Protein AF-A0A7S4DDP7-F1 (afdb_monomer_lite)

pLDDT: mean 81.48, std 15.05, range [37.28, 97.06]

Organism: Heterosigma akashiwo (NCBI:txid2829)

Sequence (217 aa):
DARQPAYRQRPPDTRLTFNILNHQTLPGHPEPAARSAPEAGEAAVVPPARSRKPYNILNNRFLHDHDGKVAAERAAAAARTEEQFWQTHDYHPIEGRYYHPDKEKEFEALRRAAAAVHGQAQRRRLPPSVVHSEGQTYDILTAAAKDARRAAEAEAIADRALRQKQGARTEAAQKTRALEEEDLAAARSLGRVHPARFASTSGYDPLTNVGFQGRTG

Foldseek 3Di:
DDDDDDDDDDPDDPPDQADPPPRHGDPPHDDDPPDDDPPPDDDPPDPPPPDPDQADPVPRAGPPDRVVVVVVVVVVVVVVVVVVCVVVPQADVVVGAGPDPVVRVVVVVVVVVCVVCPCVVVLVVDDLCVNLDCVNQADPVVRDGPNPVSPVVSVCVVCVVVVVVVVVVVVVVVVVVVVVVVVVVVVVVVVVDDPCVQVPDDLARPVVRHGDDDDDD

Radius of gyration: 60.63 Å; chains: 1; bounding box: 116×87×157 Å

Structure (mmCIF, N/CA/C/O backbone):
data_AF-A0A7S4DDP7-F1
#
_entry.id   AF-A0A7S4DDP7-F1
#
loop_
_atom_site.group_PDB
_atom_site.id
_atom_site.type_symbol
_atom_site.label_atom_id
_atom_site.label_alt_id
_atom_site.label_comp_id
_atom_site.label_asym_id
_atom_site.label_entity_id
_atom_site.label_seq_id
_atom_site.pdbx_PDB_ins_code
_atom_site.Cartn_x
_atom_site.Cartn_y
_atom_site.Cartn_z
_atom_site.occupancy
_atom_site.B_iso_or_equiv
_atom_site.auth_seq_id
_atom_site.auth_comp_id
_atom_site.auth_asym_id
_atom_site.auth_atom_id
_atom_site.pdbx_PDB_model_num
ATOM 1 N N . ASP A 1 1 ? 81.059 49.254 -13.961 1.00 44.50 1 ASP A N 1
ATOM 2 C CA . ASP A 1 1 ? 81.690 48.294 -14.892 1.00 44.50 1 ASP A CA 1
ATOM 3 C C . ASP A 1 1 ? 81.273 46.860 -14.606 1.00 44.50 1 ASP A C 1
ATOM 5 O O . ASP A 1 1 ? 81.893 46.166 -13.807 1.00 44.50 1 ASP A O 1
ATOM 9 N N . ALA A 1 2 ? 80.169 46.422 -15.216 1.00 46.59 2 ALA A N 1
ATOM 10 C CA . ALA A 1 2 ? 79.658 45.062 -15.066 1.00 46.59 2 ALA A CA 1
ATOM 11 C C . ALA A 1 2 ? 80.305 44.139 -16.113 1.00 46.59 2 ALA A C 1
ATOM 13 O O . ALA A 1 2 ? 80.093 44.295 -17.314 1.00 46.59 2 ALA A O 1
ATOM 14 N N . ARG A 1 3 ? 81.118 43.186 -15.645 1.00 52.41 3 ARG A N 1
ATOM 15 C CA . ARG A 1 3 ? 81.750 42.137 -16.457 1.00 52.41 3 ARG A CA 1
ATOM 16 C C . ARG A 1 3 ? 80.674 41.172 -16.969 1.00 52.41 3 ARG A C 1
ATOM 18 O O . ARG A 1 3 ? 79.984 40.553 -16.163 1.00 52.41 3 ARG A O 1
ATOM 25 N N . GLN A 1 4 ? 80.542 41.023 -18.288 1.00 58.22 4 GLN A N 1
ATOM 26 C CA . GLN A 1 4 ? 79.720 39.958 -18.871 1.00 58.22 4 GLN A CA 1
ATOM 27 C C . GLN A 1 4 ? 80.337 38.586 -18.540 1.00 58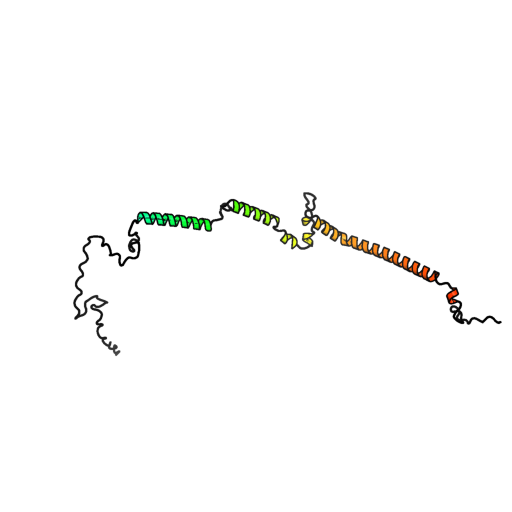.22 4 GLN A C 1
ATOM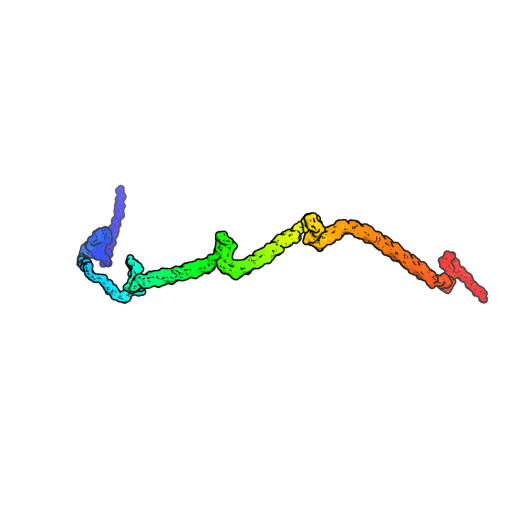 29 O O . GLN A 1 4 ? 81.564 38.451 -18.592 1.00 58.22 4 GLN A O 1
ATOM 34 N N . PRO A 1 5 ? 79.539 37.560 -18.191 1.00 53.88 5 PRO A N 1
ATOM 35 C CA . PRO A 1 5 ? 80.078 36.236 -17.915 1.00 53.88 5 PRO A CA 1
ATOM 36 C C . PRO A 1 5 ? 80.585 35.589 -19.209 1.00 53.88 5 PRO A C 1
ATOM 38 O O . PRO A 1 5 ? 79.868 35.502 -20.205 1.00 53.88 5 PRO A O 1
ATOM 41 N N . ALA A 1 6 ? 81.830 35.110 -19.181 1.00 61.81 6 ALA A N 1
ATOM 42 C CA . ALA A 1 6 ? 82.427 34.352 -20.271 1.00 61.81 6 ALA A CA 1
ATOM 43 C C . ALA A 1 6 ? 81.666 33.031 -20.468 1.00 61.81 6 ALA A C 1
ATOM 45 O O . ALA A 1 6 ? 81.735 32.125 -19.632 1.00 61.81 6 ALA A O 1
ATOM 46 N N . TYR A 1 7 ? 80.936 32.912 -21.577 1.00 59.31 7 TYR A N 1
ATOM 47 C CA . TYR A 1 7 ? 80.326 31.651 -21.979 1.00 59.31 7 TYR A CA 1
ATOM 48 C C . TYR A 1 7 ? 81.430 30.640 -22.310 1.00 59.31 7 TYR A C 1
ATOM 50 O O . TYR A 1 7 ? 82.212 30.832 -23.240 1.00 59.31 7 TYR A O 1
ATOM 58 N N . ARG A 1 8 ? 81.500 29.546 -21.540 1.00 60.56 8 ARG A N 1
ATOM 59 C CA . ARG A 1 8 ? 82.353 28.395 -21.865 1.00 60.56 8 ARG A CA 1
ATOM 60 C C . ARG A 1 8 ? 81.856 27.794 -23.179 1.00 60.56 8 ARG A C 1
ATOM 62 O O . ARG A 1 8 ? 80.725 27.309 -23.230 1.00 60.56 8 ARG A O 1
ATOM 69 N N . GLN A 1 9 ? 82.684 27.829 -24.221 1.00 64.81 9 GLN A N 1
ATOM 70 C CA . GLN A 1 9 ? 82.369 27.181 -25.492 1.00 64.81 9 GLN A CA 1
ATOM 71 C C . GLN A 1 9 ? 82.245 25.675 -25.245 1.00 64.81 9 GLN A C 1
ATOM 73 O O . GLN A 1 9 ? 83.211 25.014 -24.860 1.00 64.81 9 GLN A O 1
ATOM 78 N N . ARG A 1 10 ? 81.027 25.142 -25.379 1.00 60.16 10 ARG A N 1
ATOM 79 C CA . ARG A 1 10 ? 80.804 23.694 -25.346 1.00 60.16 10 ARG A CA 1
ATOM 80 C C . ARG A 1 10 ? 81.409 23.093 -26.619 1.00 60.16 10 ARG A C 1
ATOM 82 O O . ARG A 1 10 ? 81.305 23.730 -27.668 1.00 60.16 10 ARG A O 1
ATOM 89 N N . PRO A 1 11 ? 82.024 21.900 -26.552 1.00 62.62 11 PRO A N 1
ATOM 90 C CA . PRO A 1 11 ? 82.474 21.220 -27.758 1.00 62.62 11 PRO A CA 1
ATOM 91 C C . PRO A 1 11 ? 81.275 21.001 -28.699 1.00 62.62 11 PRO A C 1
ATOM 93 O O . PRO A 1 11 ? 80.165 20.765 -28.206 1.00 62.62 11 PRO A O 1
ATOM 96 N N . PRO A 1 12 ? 81.465 21.121 -30.024 1.00 64.69 12 PRO A N 1
ATOM 97 C CA . PRO A 1 12 ? 80.382 20.949 -30.984 1.00 64.69 12 PRO A CA 1
ATOM 98 C C . PRO A 1 12 ? 79.807 19.531 -30.880 1.00 64.69 12 PRO A C 1
ATOM 100 O O . PRO A 1 12 ? 80.550 18.555 -30.759 1.00 64.69 12 PRO A O 1
ATOM 103 N N . ASP A 1 13 ? 78.478 19.426 -30.891 1.00 62.12 13 ASP A N 1
ATOM 104 C CA . ASP A 1 13 ? 77.775 18.145 -30.838 1.00 62.12 13 ASP A CA 1
ATOM 105 C C . ASP A 1 13 ? 77.988 17.396 -32.161 1.00 62.12 13 ASP A C 1
ATOM 107 O O . ASP A 1 13 ? 77.471 17.786 -33.204 1.00 62.12 13 ASP A O 1
ATOM 111 N N . THR A 1 14 ? 78.786 16.329 -32.126 1.00 60.56 14 THR A N 1
ATOM 112 C CA . THR A 1 14 ? 79.236 15.583 -33.314 1.00 60.56 14 THR A CA 1
ATOM 113 C C . THR A 1 14 ? 78.151 14.708 -33.943 1.00 60.56 14 THR A C 1
ATOM 115 O O . THR A 1 14 ? 78.389 14.073 -34.970 1.00 60.56 14 THR A O 1
ATOM 118 N N . ARG A 1 15 ? 76.961 14.637 -33.332 1.00 66.44 15 ARG A N 1
ATOM 119 C CA . ARG A 1 15 ? 75.847 13.804 -33.813 1.00 66.44 15 ARG A CA 1
ATOM 120 C C . ARG A 1 15 ? 74.953 14.498 -34.834 1.00 66.44 15 ARG A C 1
ATOM 122 O O . ARG A 1 15 ? 74.176 13.820 -35.503 1.00 66.44 15 ARG A O 1
ATOM 129 N N . LEU A 1 16 ? 75.042 15.819 -34.949 1.00 70.31 16 LEU A N 1
ATOM 130 C CA . LEU A 1 16 ? 74.229 16.612 -35.864 1.00 70.31 16 LEU A CA 1
ATOM 131 C C . LEU A 1 16 ? 75.112 17.180 -36.970 1.00 70.31 16 LEU A C 1
ATOM 133 O O . LEU A 1 16 ? 76.170 17.734 -36.705 1.00 70.31 16 LEU A O 1
ATOM 137 N N . THR A 1 17 ? 74.671 17.049 -38.218 1.00 72.06 17 THR A N 1
ATOM 138 C CA . THR A 1 17 ? 75.418 17.520 -39.396 1.00 72.06 17 THR A CA 1
ATOM 139 C C . THR A 1 17 ? 75.036 18.939 -39.823 1.00 72.06 17 THR A C 1
ATOM 141 O O . THR A 1 17 ? 75.689 19.521 -40.688 1.00 72.06 17 THR A O 1
ATOM 144 N N . PHE A 1 18 ? 73.995 19.520 -39.221 1.00 77.94 18 PHE A N 1
ATOM 145 C CA . PHE A 1 18 ? 73.473 20.847 -39.543 1.00 77.94 18 PHE A CA 1
ATOM 146 C C . PHE A 1 18 ? 73.050 21.609 -38.281 1.00 77.94 18 PHE A C 1
ATOM 148 O O . PHE A 1 18 ? 72.732 21.021 -37.247 1.00 77.94 18 PHE A O 1
ATOM 155 N N . ASN A 1 19 ? 73.034 22.936 -38.371 1.00 76.88 19 ASN A N 1
ATOM 156 C CA . ASN A 1 19 ? 72.550 23.822 -37.321 1.00 76.88 19 ASN A CA 1
ATOM 157 C C . ASN A 1 19 ? 71.013 23.822 -37.301 1.00 76.88 19 ASN A C 1
ATOM 159 O O . ASN A 1 19 ? 70.364 24.080 -38.308 1.00 76.88 19 ASN A O 1
ATOM 163 N N . ILE A 1 20 ? 70.416 23.546 -36.143 1.00 72.06 20 ILE A N 1
ATOM 164 C CA . ILE A 1 20 ? 68.961 23.398 -35.985 1.00 72.06 20 ILE A CA 1
ATOM 165 C C . ILE A 1 20 ? 68.213 24.720 -36.230 1.00 72.06 20 ILE A C 1
ATOM 167 O O . ILE A 1 20 ? 67.070 24.690 -36.672 1.00 72.06 20 ILE A O 1
ATOM 171 N N . LEU A 1 21 ? 68.837 25.870 -35.952 1.00 70.62 21 LEU A N 1
ATOM 172 C CA . LEU A 1 21 ? 68.174 27.175 -36.044 1.00 70.62 21 LEU A CA 1
ATOM 173 C C . LEU A 1 21 ? 68.159 27.743 -37.463 1.00 70.62 21 LEU A C 1
ATOM 175 O O . LEU A 1 21 ? 67.187 28.383 -37.848 1.00 70.62 21 LEU A O 1
ATOM 179 N N . ASN A 1 22 ? 69.238 27.551 -38.225 1.00 77.44 22 ASN A N 1
ATOM 180 C CA . ASN A 1 22 ? 69.370 28.119 -39.571 1.00 77.44 22 ASN A CA 1
ATOM 181 C C . ASN A 1 22 ? 69.501 27.059 -40.678 1.00 77.44 22 ASN A C 1
ATOM 183 O O . ASN A 1 22 ? 69.662 27.418 -41.839 1.00 77.44 22 ASN A O 1
ATOM 187 N N . HIS A 1 23 ? 69.440 25.772 -40.322 1.00 71.25 23 HIS A N 1
ATOM 188 C CA . HIS A 1 23 ? 69.508 24.610 -41.215 1.00 71.25 23 HIS A CA 1
ATOM 189 C C . HIS A 1 23 ? 70.746 24.544 -42.121 1.00 71.25 23 HIS A C 1
ATOM 191 O O . HIS A 1 23 ? 70.786 23.737 -43.046 1.00 71.25 23 HIS A O 1
ATOM 197 N N . GLN A 1 24 ? 71.778 25.343 -41.840 1.00 77.31 24 GLN A N 1
ATOM 198 C CA . GLN A 1 24 ? 73.041 25.302 -42.569 1.00 77.31 24 GLN A CA 1
ATOM 199 C C . GLN A 1 24 ? 73.894 24.134 -42.078 1.00 77.31 24 GLN A C 1
ATOM 201 O O . GLN A 1 24 ? 73.919 23.824 -40.883 1.00 77.31 24 GLN A O 1
ATOM 206 N N . THR A 1 25 ? 74.603 23.481 -42.991 1.00 77.00 25 THR A N 1
ATOM 207 C CA . THR A 1 25 ? 75.529 22.397 -42.662 1.00 77.00 25 THR A CA 1
ATOM 208 C C . THR A 1 25 ? 76.694 22.910 -41.827 1.00 77.00 25 THR A C 1
ATOM 210 O O . THR A 1 25 ? 77.243 23.985 -42.071 1.00 77.00 25 THR A O 1
ATOM 213 N N . LEU A 1 26 ? 77.055 22.146 -40.797 1.00 71.75 26 LEU A N 1
ATOM 214 C CA . LEU A 1 26 ? 78.164 22.502 -39.918 1.00 71.75 26 LEU A CA 1
ATOM 215 C C . LEU A 1 26 ? 79.502 22.329 -40.665 1.00 71.75 26 LEU A C 1
ATOM 217 O O . LEU A 1 26 ? 79.659 21.365 -41.423 1.00 71.75 26 LEU A O 1
ATOM 221 N N . PRO A 1 27 ? 80.480 23.232 -40.463 1.00 70.06 27 PRO A N 1
ATOM 222 C CA . PRO A 1 27 ? 81.760 23.179 -41.162 1.00 70.06 27 PRO A CA 1
ATOM 223 C C . PRO A 1 27 ? 82.493 21.866 -40.846 1.00 70.06 27 PRO A C 1
ATOM 225 O O . PRO A 1 27 ? 82.746 21.557 -39.684 1.00 70.06 27 PRO A O 1
ATOM 228 N N . GLY A 1 28 ? 82.818 21.091 -41.886 1.00 68.69 28 GLY A N 1
ATOM 229 C CA . GLY A 1 28 ? 83.465 19.774 -41.777 1.00 68.69 28 GLY A CA 1
ATOM 230 C C . GLY A 1 28 ? 82.540 18.566 -41.986 1.00 68.69 28 GLY A C 1
ATOM 231 O O . GLY A 1 28 ? 83.041 17.445 -42.061 1.00 68.69 28 GLY A O 1
ATOM 232 N N . HIS A 1 29 ? 81.223 18.765 -42.134 1.00 66.50 29 HIS A N 1
ATOM 233 C CA . HIS A 1 29 ? 80.277 17.703 -42.499 1.00 66.50 29 HIS A CA 1
ATOM 234 C C . HIS A 1 29 ? 79.895 17.773 -43.990 1.00 66.50 29 HIS A C 1
ATOM 236 O O . HIS A 1 29 ? 79.687 18.872 -44.506 1.00 66.50 29 HIS A O 1
ATOM 242 N N . PRO A 1 30 ? 79.789 16.628 -44.697 1.00 67.31 30 PRO A N 1
ATOM 243 C CA . PRO A 1 30 ? 79.367 16.612 -46.095 1.00 67.31 30 PRO A CA 1
ATOM 244 C C . PRO A 1 30 ? 77.914 17.086 -46.219 1.00 67.31 30 PRO A C 1
ATOM 246 O O . PRO A 1 30 ? 77.065 16.705 -45.407 1.00 67.31 30 PRO A O 1
ATOM 249 N N . GLU A 1 31 ? 77.623 17.902 -47.236 1.00 66.19 31 GLU A N 1
ATOM 250 C CA . GLU A 1 31 ? 76.248 18.320 -47.515 1.00 66.19 31 GLU A CA 1
ATOM 251 C C . GLU A 1 31 ? 75.358 17.098 -47.789 1.00 66.19 31 GLU A C 1
ATOM 253 O O . GLU A 1 31 ? 75.771 16.175 -48.503 1.00 66.19 31 GLU A O 1
ATOM 258 N N . PRO A 1 32 ? 74.138 17.046 -47.218 1.00 62.38 32 PRO A N 1
ATOM 259 C CA . PRO A 1 32 ? 73.220 15.960 -47.506 1.00 62.38 32 PRO A CA 1
ATOM 260 C C . PRO A 1 32 ? 72.840 16.025 -48.987 1.00 62.38 32 PRO A C 1
ATOM 262 O O . PRO A 1 32 ? 72.276 17.017 -49.444 1.00 62.38 32 PRO A O 1
ATOM 265 N N . ALA A 1 33 ? 73.143 14.959 -49.733 1.00 61.97 33 ALA A N 1
ATOM 266 C CA . ALA A 1 33 ? 72.776 14.850 -51.140 1.00 61.97 33 ALA A CA 1
ATOM 267 C C . ALA A 1 33 ? 71.283 15.164 -51.316 1.00 61.97 33 ALA A C 1
ATOM 269 O O . ALA A 1 33 ? 70.437 14.584 -50.623 1.00 61.97 33 ALA A O 1
ATOM 270 N N . ALA A 1 34 ? 70.971 16.093 -52.225 1.00 61.62 34 ALA A N 1
ATOM 271 C CA . ALA A 1 34 ? 69.604 16.469 -52.545 1.00 61.62 34 ALA A CA 1
ATOM 272 C C . ALA A 1 34 ? 68.826 15.206 -52.935 1.00 61.62 34 ALA A C 1
ATOM 274 O O . ALA A 1 34 ? 69.078 14.598 -53.975 1.00 61.62 34 ALA A O 1
ATOM 275 N N . ARG A 1 35 ? 67.906 14.770 -52.069 1.00 60.34 35 ARG A N 1
ATOM 276 C CA . ARG A 1 35 ? 67.002 13.668 -52.393 1.00 60.34 35 ARG A CA 1
ATOM 277 C C . ARG A 1 35 ? 66.102 14.159 -53.518 1.00 60.34 35 ARG A C 1
ATOM 279 O O . ARG A 1 35 ? 65.260 15.023 -53.285 1.00 60.34 35 ARG A O 1
ATOM 286 N N . SER A 1 36 ? 66.298 13.632 -54.724 1.00 58.19 36 SER A N 1
ATOM 287 C CA . SER A 1 36 ? 65.373 13.838 -55.834 1.00 58.19 36 SER A CA 1
ATOM 288 C C . SER A 1 36 ? 63.972 13.437 -55.375 1.00 58.19 36 SER A C 1
ATOM 290 O O . SER A 1 36 ? 63.778 12.328 -54.867 1.00 58.19 36 SER A O 1
ATOM 292 N N . ALA A 1 37 ? 63.011 14.354 -55.496 1.00 55.72 37 ALA A N 1
ATOM 293 C CA . ALA A 1 37 ? 61.612 14.046 -55.238 1.00 55.72 37 ALA A CA 1
ATOM 294 C C . ALA A 1 37 ? 61.198 12.857 -56.124 1.00 55.72 37 ALA A C 1
ATOM 296 O O . ALA A 1 37 ? 61.584 12.830 -57.294 1.00 55.72 37 ALA A O 1
ATOM 297 N N . PRO A 1 38 ? 60.463 11.863 -55.596 1.00 55.72 38 PRO A N 1
ATOM 298 C CA . PRO A 1 38 ? 59.953 10.794 -56.440 1.00 55.72 38 PRO A CA 1
ATOM 299 C C . PRO A 1 38 ? 59.008 11.407 -57.479 1.00 55.72 38 PRO A C 1
ATOM 301 O O . PRO A 1 38 ? 58.123 12.191 -57.127 1.00 55.72 38 PRO A O 1
ATOM 304 N N . GLU A 1 39 ? 59.232 11.088 -58.754 1.00 55.12 39 GLU A N 1
ATOM 305 C CA . GLU A 1 39 ? 58.360 11.524 -59.840 1.00 55.12 39 GLU A CA 1
ATOM 306 C C . GLU A 1 39 ? 56.934 11.019 -59.593 1.00 55.12 39 GLU A C 1
ATOM 308 O O . GLU A 1 39 ? 56.718 9.897 -59.130 1.00 55.12 39 GLU A O 1
ATOM 313 N N . ALA A 1 40 ? 55.953 11.881 -59.856 1.00 53.94 40 ALA A N 1
ATOM 314 C CA . ALA A 1 40 ? 54.540 11.584 -59.693 1.00 53.94 40 ALA A CA 1
ATOM 315 C C . ALA A 1 40 ? 54.099 10.546 -60.739 1.00 53.94 40 ALA A C 1
ATOM 317 O O . ALA A 1 40 ? 53.605 10.891 -61.808 1.00 53.94 40 ALA A O 1
ATOM 318 N N . GLY A 1 41 ? 54.288 9.269 -60.424 1.00 54.91 41 GLY A N 1
ATOM 319 C CA . GLY A 1 41 ? 53.884 8.144 -61.252 1.00 54.91 41 GLY A CA 1
ATOM 320 C C . GLY A 1 41 ? 53.606 6.932 -60.376 1.00 54.91 41 GLY A C 1
ATOM 321 O O . GLY A 1 41 ? 54.488 6.467 -59.667 1.00 54.91 41 GLY A O 1
ATOM 322 N N . GLU A 1 42 ? 52.365 6.453 -60.455 1.00 50.69 42 GLU A N 1
ATOM 323 C CA . GLU A 1 42 ? 51.827 5.249 -59.816 1.00 50.69 42 GLU A CA 1
ATOM 324 C C . GLU A 1 42 ? 51.642 5.315 -58.294 1.00 50.69 42 GLU A C 1
ATOM 326 O O . GLU A 1 42 ? 52.535 5.618 -57.506 1.00 50.69 42 GLU A O 1
ATOM 331 N N . ALA A 1 43 ? 50.417 4.996 -57.864 1.00 56.84 43 ALA A N 1
ATOM 332 C CA . ALA A 1 43 ? 50.116 4.716 -56.473 1.00 56.84 43 ALA A CA 1
ATOM 333 C C . ALA A 1 43 ? 51.028 3.574 -56.016 1.00 56.84 43 ALA A C 1
ATOM 335 O O . ALA A 1 43 ? 50.761 2.410 -56.306 1.00 56.84 43 ALA A O 1
ATOM 336 N N . ALA A 1 44 ? 52.117 3.924 -55.331 1.00 54.88 44 ALA A N 1
ATOM 337 C CA . ALA A 1 44 ? 53.023 2.965 -54.738 1.00 54.88 44 ALA A CA 1
ATOM 338 C C . ALA A 1 44 ? 52.195 1.995 -53.891 1.00 54.88 44 ALA A C 1
ATOM 340 O O . ALA A 1 44 ? 51.654 2.362 -52.843 1.00 54.88 44 ALA A O 1
ATOM 341 N N . VAL A 1 45 ? 52.071 0.757 -54.369 1.00 58.56 45 VAL A N 1
ATOM 342 C CA . VAL A 1 45 ? 51.572 -0.356 -53.573 1.00 58.56 45 VAL A CA 1
ATOM 343 C C . VAL A 1 45 ? 52.581 -0.519 -52.448 1.00 58.56 45 VAL A C 1
ATOM 345 O O . VAL A 1 45 ? 53.656 -1.090 -52.621 1.00 58.56 45 VAL A O 1
ATOM 348 N N . VAL A 1 46 ? 52.271 0.087 -51.303 1.00 56.59 46 VAL A N 1
ATOM 349 C CA . VAL A 1 46 ? 53.092 -0.024 -50.104 1.00 56.59 46 VAL A CA 1
ATOM 350 C C . VAL A 1 46 ? 53.193 -1.516 -49.779 1.00 56.59 46 VAL A C 1
ATOM 352 O O . VAL A 1 46 ? 52.155 -2.167 -49.637 1.00 56.59 46 VAL A O 1
ATOM 355 N N . PRO A 1 47 ? 54.404 -2.092 -49.675 1.00 51.91 47 PRO A N 1
ATOM 356 C CA . PRO A 1 47 ? 54.556 -3.511 -49.400 1.00 51.91 47 PRO A CA 1
ATOM 357 C C . PRO A 1 47 ? 53.841 -3.876 -48.084 1.00 51.91 47 PRO A C 1
ATOM 359 O O . PRO A 1 47 ? 53.980 -3.157 -47.085 1.00 51.91 47 PRO A O 1
ATOM 362 N N . PRO A 1 48 ? 53.097 -4.999 -48.041 1.00 54.28 48 PRO A N 1
ATOM 363 C CA . PRO A 1 48 ? 52.123 -5.319 -46.986 1.00 54.28 48 PRO A CA 1
ATOM 364 C C . PRO A 1 48 ? 52.732 -5.538 -45.591 1.00 54.28 48 PRO A C 1
ATOM 366 O O . PRO A 1 48 ? 52.012 -5.698 -44.609 1.00 54.28 48 PRO A O 1
ATOM 369 N N . ALA A 1 49 ? 54.060 -5.507 -45.462 1.00 55.56 49 ALA A N 1
ATOM 370 C CA . ALA A 1 49 ? 54.756 -5.760 -44.207 1.00 55.56 49 ALA A CA 1
ATOM 371 C C . ALA A 1 49 ? 54.564 -4.657 -43.142 1.00 55.56 49 ALA A C 1
ATOM 373 O O . ALA A 1 49 ? 54.848 -4.904 -41.970 1.00 55.56 49 ALA A O 1
ATOM 374 N N . ARG A 1 50 ? 54.093 -3.448 -43.503 1.00 55.38 50 ARG A N 1
ATOM 375 C CA . ARG A 1 50 ? 53.967 -2.315 -42.555 1.00 55.38 50 ARG A CA 1
ATOM 376 C C . ARG A 1 50 ? 52.554 -1.770 -42.322 1.00 55.38 50 ARG A C 1
ATOM 378 O O . ARG A 1 50 ? 52.369 -1.061 -41.335 1.00 55.38 50 ARG A O 1
ATOM 385 N N . SER A 1 51 ? 51.540 -2.115 -43.121 1.00 57.72 51 SER A N 1
ATOM 386 C CA . SER A 1 51 ? 50.159 -1.660 -42.879 1.00 57.72 51 SER A CA 1
ATOM 387 C C . SER A 1 51 ? 49.258 -2.812 -42.434 1.00 57.72 51 SER A C 1
ATOM 389 O O . SER A 1 51 ? 48.554 -3.425 -43.226 1.00 57.72 51 SER A O 1
ATOM 391 N N . ARG A 1 52 ? 49.230 -3.085 -41.125 1.00 68.00 52 ARG A N 1
ATOM 392 C CA . ARG A 1 52 ? 48.277 -4.041 -40.522 1.00 68.00 52 ARG A CA 1
ATOM 393 C C . ARG A 1 52 ? 46.818 -3.559 -40.555 1.00 68.00 52 ARG A C 1
ATOM 395 O O . ARG A 1 52 ? 45.925 -4.303 -40.169 1.00 68.00 52 ARG A O 1
ATOM 402 N N . LYS A 1 53 ? 46.570 -2.301 -40.936 1.00 80.12 53 LYS A N 1
ATOM 403 C CA . LYS A 1 53 ? 45.233 -1.702 -40.912 1.00 80.12 53 LYS A CA 1
ATOM 404 C C . LYS A 1 53 ? 44.493 -1.989 -42.223 1.00 80.12 53 LYS A C 1
ATOM 406 O O . LYS A 1 53 ? 45.085 -1.801 -43.281 1.00 80.12 53 LYS A O 1
ATOM 411 N N . PRO A 1 54 ? 43.202 -2.362 -42.177 1.00 84.25 54 PRO A N 1
ATOM 412 C CA . PRO A 1 54 ? 42.412 -2.659 -43.376 1.00 84.25 54 PRO A CA 1
ATOM 413 C C . PRO A 1 54 ? 41.950 -1.406 -44.152 1.00 84.25 54 PRO A C 1
ATOM 415 O O . PRO A 1 54 ? 41.221 -1.523 -45.141 1.00 84.25 54 PRO A O 1
ATOM 418 N N . TYR A 1 55 ? 42.353 -0.211 -43.715 1.00 87.69 55 TYR A N 1
ATOM 419 C CA . TYR A 1 55 ? 41.972 1.083 -44.277 1.00 87.69 55 TYR A CA 1
ATOM 420 C C . TYR A 1 55 ? 43.160 2.053 -44.294 1.00 87.69 55 TYR A C 1
ATOM 422 O O . TYR A 1 55 ? 44.115 1.918 -43.522 1.00 87.69 55 TYR A O 1
ATOM 430 N N . ASN A 1 56 ? 43.095 3.039 -45.183 1.00 87.12 56 ASN A N 1
ATOM 431 C CA . ASN A 1 56 ? 44.084 4.095 -45.329 1.00 87.12 56 ASN A CA 1
ATOM 432 C C . ASN A 1 56 ? 43.835 5.200 -44.289 1.00 87.12 56 ASN A C 1
ATOM 434 O O . ASN A 1 56 ? 42.734 5.725 -44.170 1.00 87.12 56 ASN A O 1
ATOM 438 N N . ILE A 1 57 ? 44.873 5.553 -43.531 1.00 84.94 57 ILE A N 1
ATOM 439 C CA . ILE A 1 57 ? 44.802 6.500 -42.407 1.00 84.94 57 ILE A CA 1
ATOM 440 C C . ILE A 1 57 ? 44.583 7.947 -42.881 1.00 84.94 57 ILE A C 1
ATOM 442 O O . ILE A 1 57 ? 43.993 8.738 -42.155 1.00 84.94 57 ILE A O 1
ATOM 446 N N . LEU A 1 58 ? 45.054 8.307 -44.080 1.00 84.88 58 LEU A N 1
ATOM 447 C CA . LEU A 1 58 ? 44.993 9.686 -44.576 1.00 84.88 58 LEU A CA 1
ATOM 448 C C . LEU A 1 58 ? 43.604 10.059 -45.105 1.00 84.88 58 LEU A C 1
ATOM 450 O O . LEU A 1 58 ? 43.195 11.207 -44.985 1.00 84.88 58 LEU A O 1
ATOM 454 N N . ASN A 1 59 ? 42.885 9.103 -45.699 1.00 87.62 59 ASN A N 1
ATOM 455 C CA . ASN A 1 59 ? 41.585 9.345 -46.333 1.00 87.62 59 ASN A CA 1
ATOM 456 C C . ASN A 1 59 ? 40.447 8.463 -45.786 1.00 87.62 59 ASN A C 1
ATOM 458 O O . ASN A 1 59 ? 39.342 8.513 -46.318 1.00 87.62 59 ASN A O 1
ATOM 462 N N . ASN A 1 60 ? 40.710 7.647 -44.759 1.00 87.00 60 ASN A N 1
ATOM 463 C CA . ASN A 1 60 ? 39.769 6.717 -44.122 1.00 87.00 60 ASN A CA 1
ATOM 464 C C . ASN A 1 60 ? 39.037 5.758 -45.080 1.00 87.00 60 ASN A C 1
ATOM 466 O O . ASN A 1 60 ? 38.010 5.184 -44.720 1.00 87.00 60 ASN A O 1
ATOM 470 N N . ARG A 1 61 ? 39.557 5.540 -46.294 1.00 91.31 61 ARG A N 1
ATOM 471 C CA . ARG A 1 61 ? 38.989 4.567 -47.234 1.00 91.31 61 ARG A CA 1
ATOM 472 C C . ARG A 1 61 ? 39.529 3.172 -46.967 1.00 91.31 61 ARG A C 1
ATOM 474 O O . ARG A 1 61 ? 40.705 3.001 -46.647 1.00 91.31 61 ARG A O 1
ATOM 481 N N . PHE A 1 62 ? 38.684 2.161 -47.137 1.00 91.06 62 PHE A N 1
ATOM 482 C CA . PHE A 1 62 ? 39.133 0.774 -47.060 1.00 91.06 62 PHE A CA 1
ATOM 483 C C . PHE A 1 62 ? 40.061 0.458 -48.229 1.00 91.06 62 PHE A C 1
ATOM 485 O O . PHE A 1 62 ? 39.864 0.950 -49.337 1.00 91.06 62 PHE A O 1
ATOM 492 N N . LEU A 1 63 ? 41.062 -0.385 -47.973 1.00 89.00 63 LEU A N 1
ATOM 493 C CA . LEU A 1 63 ? 42.041 -0.783 -48.991 1.00 89.00 63 LEU A CA 1
ATOM 494 C C . LEU A 1 63 ? 41.415 -1.649 -50.097 1.00 89.00 63 LEU A C 1
ATOM 496 O O . LEU A 1 63 ? 41.880 -1.636 -51.231 1.00 89.00 63 LEU A O 1
ATOM 500 N N . HIS A 1 64 ? 40.342 -2.369 -49.767 1.00 86.06 64 HIS A N 1
ATOM 501 C CA . HIS A 1 64 ? 39.582 -3.215 -50.685 1.00 86.06 64 HIS A CA 1
ATOM 502 C C . HIS A 1 64 ? 38.089 -3.044 -50.422 1.00 86.06 64 HIS A C 1
ATOM 504 O O . HIS A 1 64 ? 37.699 -3.054 -49.249 1.00 86.06 64 HIS A O 1
ATOM 510 N N . ASP A 1 65 ? 37.306 -2.938 -51.500 1.00 88.19 65 ASP A N 1
ATOM 511 C CA . ASP A 1 65 ? 35.840 -2.836 -51.500 1.00 88.19 65 ASP A CA 1
ATOM 512 C C . ASP A 1 65 ? 35.301 -1.827 -50.467 1.00 88.19 65 ASP A C 1
ATOM 514 O O . ASP A 1 65 ? 34.703 -2.180 -49.449 1.00 88.19 65 ASP A O 1
ATOM 518 N N . HIS A 1 66 ? 35.612 -0.545 -50.683 1.00 90.88 66 HIS A N 1
ATOM 519 C CA . HIS A 1 66 ? 35.236 0.519 -49.752 1.00 90.88 66 HIS A CA 1
ATOM 520 C C . HIS A 1 66 ? 33.726 0.694 -49.644 1.00 90.88 66 HIS A C 1
ATOM 522 O O . HIS A 1 66 ? 33.209 0.740 -48.529 1.00 90.88 66 HIS A O 1
ATOM 528 N N . ASP A 1 67 ? 33.033 0.755 -50.775 1.00 92.94 67 ASP A N 1
ATOM 529 C CA . ASP A 1 67 ? 31.604 1.050 -50.794 1.00 92.94 67 ASP A CA 1
ATOM 530 C C . ASP A 1 67 ? 30.790 -0.103 -50.189 1.00 92.94 67 ASP A C 1
ATOM 532 O O . ASP A 1 67 ? 29.896 0.146 -49.376 1.00 92.94 67 ASP A O 1
ATOM 536 N N . GLY A 1 68 ? 31.162 -1.360 -50.475 1.00 94.81 68 GLY A N 1
ATOM 537 C CA . GLY A 1 68 ? 30.536 -2.539 -49.872 1.00 94.81 68 GLY A CA 1
ATOM 538 C C . GLY A 1 68 ? 30.710 -2.590 -48.352 1.00 94.81 68 GLY A C 1
ATOM 539 O O . GLY A 1 68 ? 29.744 -2.799 -47.615 1.00 94.81 68 GLY A O 1
ATOM 540 N N . LYS A 1 69 ? 31.921 -2.312 -47.852 1.00 92.38 69 LYS A N 1
ATOM 541 C CA . LYS A 1 69 ? 32.194 -2.277 -46.404 1.00 92.38 69 LYS A CA 1
ATOM 542 C C . LYS A 1 69 ? 31.492 -1.132 -45.692 1.00 92.38 69 LYS A C 1
ATOM 544 O O . LYS A 1 69 ? 30.947 -1.346 -44.616 1.00 92.38 69 LYS A O 1
ATOM 549 N N . VAL A 1 70 ? 31.456 0.060 -46.287 1.00 94.88 70 VAL A N 1
ATOM 550 C CA . VAL A 1 70 ? 30.727 1.201 -45.713 1.00 94.88 70 VAL A CA 1
ATOM 551 C C . VAL A 1 70 ? 29.229 0.905 -45.642 1.00 94.88 70 VAL A C 1
ATOM 553 O O . VAL A 1 70 ? 28.597 1.220 -44.636 1.00 94.88 70 VAL A O 1
ATOM 556 N N . ALA A 1 71 ? 28.652 0.279 -46.672 1.00 96.06 71 ALA A N 1
ATOM 557 C CA . ALA A 1 71 ? 27.251 -0.131 -46.648 1.00 96.06 71 ALA A CA 1
ATOM 558 C C . ALA A 1 71 ? 26.978 -1.162 -45.538 1.00 96.06 71 ALA A C 1
ATOM 560 O O . ALA A 1 71 ? 26.025 -0.999 -44.776 1.00 96.06 71 ALA A O 1
ATOM 561 N N . ALA A 1 72 ? 27.847 -2.168 -45.393 1.00 95.62 72 ALA A N 1
ATOM 562 C CA . ALA A 1 72 ? 27.736 -3.177 -44.341 1.00 95.62 72 ALA A CA 1
ATOM 563 C C . ALA A 1 72 ? 27.887 -2.582 -42.929 1.00 95.62 72 ALA A C 1
ATOM 565 O O . ALA A 1 72 ? 27.093 -2.893 -42.042 1.00 95.62 72 ALA A O 1
ATOM 566 N N . GLU A 1 73 ? 28.858 -1.688 -42.713 1.00 94.94 73 GLU A N 1
ATOM 567 C CA . GLU A 1 73 ? 29.044 -1.001 -41.429 1.00 94.94 73 GLU A CA 1
ATOM 568 C C . GLU A 1 73 ? 27.856 -0.102 -41.083 1.00 94.94 73 GLU A C 1
ATOM 570 O O . GLU A 1 73 ? 27.422 -0.088 -39.933 1.00 94.94 73 GLU A O 1
ATOM 575 N N . ARG A 1 74 ? 27.284 0.607 -42.064 1.00 96.12 74 ARG A N 1
ATOM 576 C CA . ARG A 1 74 ? 26.070 1.413 -41.861 1.00 96.12 74 ARG A CA 1
ATOM 577 C C . ARG A 1 74 ? 24.867 0.552 -41.500 1.00 96.12 74 ARG A C 1
ATOM 579 O O . ARG A 1 74 ? 24.137 0.915 -40.585 1.00 96.12 74 ARG A O 1
ATOM 586 N N . ALA A 1 75 ? 24.680 -0.582 -42.174 1.00 96.81 75 ALA A N 1
ATOM 587 C CA . ALA A 1 75 ? 23.607 -1.518 -41.851 1.00 96.81 75 ALA A CA 1
ATOM 588 C C . ALA A 1 75 ? 23.773 -2.092 -40.434 1.00 96.81 75 ALA A C 1
ATOM 590 O O . ALA A 1 75 ? 22.822 -2.110 -39.656 1.00 96.81 75 ALA A O 1
ATOM 591 N N . ALA A 1 76 ? 24.997 -2.479 -40.058 1.00 96.94 76 ALA A N 1
ATOM 592 C CA . ALA A 1 76 ? 25.301 -2.959 -38.712 1.00 96.94 76 ALA A CA 1
ATOM 593 C C . ALA A 1 76 ? 25.122 -1.867 -37.645 1.00 96.94 76 ALA A C 1
ATOM 595 O O . ALA A 1 76 ? 24.639 -2.147 -36.550 1.00 96.94 76 ALA A O 1
ATOM 596 N N . ALA A 1 77 ? 25.497 -0.621 -37.946 1.00 96.62 77 ALA A N 1
ATOM 597 C CA . ALA A 1 77 ? 25.278 0.512 -37.056 1.00 96.62 77 ALA A CA 1
ATOM 598 C C . ALA A 1 77 ? 23.781 0.782 -36.863 1.00 96.62 77 ALA A C 1
ATOM 600 O O . ALA A 1 77 ? 23.353 0.925 -35.723 1.00 96.62 77 ALA A O 1
ATOM 601 N N . ALA A 1 78 ? 22.993 0.774 -37.943 1.00 96.81 78 ALA A N 1
ATOM 602 C CA . ALA A 1 78 ? 21.544 0.948 -37.886 1.00 96.81 78 ALA A CA 1
ATOM 603 C C . ALA A 1 78 ? 20.873 -0.134 -37.022 1.00 96.81 78 ALA A C 1
ATOM 605 O O . ALA A 1 78 ? 20.118 0.198 -36.110 1.00 96.81 78 ALA A O 1
ATOM 606 N N . ALA A 1 79 ? 21.229 -1.407 -37.230 1.00 96.44 79 ALA A N 1
ATOM 607 C CA . ALA A 1 79 ? 20.724 -2.518 -36.423 1.00 96.44 79 ALA A CA 1
ATOM 608 C C . ALA A 1 79 ? 21.067 -2.349 -34.932 1.00 96.44 79 ALA A C 1
ATOM 610 O O . ALA A 1 79 ? 20.196 -2.447 -34.074 1.00 96.44 79 ALA A O 1
ATOM 611 N N . ARG A 1 80 ? 22.319 -1.988 -34.609 1.00 96.06 80 ARG A N 1
ATOM 612 C CA . ARG A 1 80 ? 22.729 -1.717 -33.219 1.00 96.06 80 ARG A CA 1
ATOM 613 C C . ARG A 1 80 ? 21.970 -0.546 -32.603 1.00 96.06 80 ARG A C 1
ATOM 615 O O . ARG A 1 80 ? 21.623 -0.604 -31.427 1.00 96.06 80 ARG A O 1
ATOM 622 N N . THR A 1 81 ? 21.742 0.527 -33.361 1.00 95.38 81 THR A N 1
ATOM 623 C CA . THR A 1 81 ? 20.987 1.681 -32.858 1.00 95.38 81 THR A CA 1
ATOM 624 C C . THR A 1 81 ? 19.522 1.343 -32.624 1.00 95.38 81 THR A C 1
ATOM 626 O O . THR A 1 81 ? 18.954 1.820 -31.648 1.00 95.38 81 THR A O 1
ATOM 629 N N . GLU A 1 82 ? 18.926 0.495 -33.461 1.00 94.19 82 GLU A N 1
ATOM 630 C CA . GLU A 1 82 ? 17.558 0.011 -33.278 1.00 94.19 82 GLU A CA 1
ATOM 631 C C . GLU A 1 82 ? 17.444 -0.868 -32.026 1.00 94.19 82 GLU A C 1
ATOM 633 O O . GLU A 1 82 ? 16.578 -0.635 -31.185 1.00 94.19 82 GLU A O 1
ATOM 638 N N . GLU A 1 83 ? 18.370 -1.811 -31.837 1.00 94.31 83 GLU A N 1
ATOM 639 C CA . GLU A 1 83 ? 18.432 -2.636 -30.626 1.00 94.31 83 GLU A CA 1
ATOM 640 C C . GLU A 1 83 ? 18.573 -1.778 -29.358 1.00 94.31 83 GLU A C 1
ATOM 642 O O . GLU A 1 83 ? 17.840 -1.969 -28.388 1.00 94.31 83 GLU A O 1
ATOM 647 N N . GLN A 1 84 ? 19.482 -0.798 -29.363 1.00 94.69 84 GLN A N 1
ATOM 648 C CA . GLN A 1 84 ? 19.680 0.116 -28.232 1.00 94.69 84 GLN A CA 1
ATOM 649 C C . GLN A 1 84 ? 18.461 1.006 -27.975 1.00 94.69 84 GLN A C 1
ATOM 651 O O . GLN A 1 84 ? 18.137 1.296 -26.819 1.00 94.69 84 GLN A O 1
ATOM 656 N N . PHE A 1 85 ? 17.784 1.442 -29.039 1.00 92.50 85 PHE A N 1
ATOM 657 C CA . PHE A 1 85 ? 16.570 2.234 -28.929 1.00 92.50 85 PHE A CA 1
ATOM 658 C C . PHE A 1 85 ? 15.493 1.441 -28.193 1.00 92.50 85 PHE A C 1
ATOM 660 O O . PHE A 1 85 ? 15.024 1.898 -27.153 1.00 92.50 85 PHE A O 1
ATOM 667 N N . TRP A 1 86 ? 15.182 0.225 -28.643 1.00 89.00 86 TRP A N 1
ATOM 668 C CA . TRP A 1 86 ? 14.152 -0.604 -28.013 1.00 89.00 86 TRP A CA 1
ATOM 669 C C . TRP A 1 86 ? 14.512 -1.053 -26.596 1.00 89.00 86 TRP A C 1
ATOM 671 O O . TRP A 1 86 ? 13.630 -1.140 -25.756 1.00 89.00 86 TRP A O 1
ATOM 681 N N . GLN A 1 87 ? 15.796 -1.242 -26.278 1.00 90.25 87 GLN A N 1
ATOM 682 C CA . GLN A 1 87 ? 16.226 -1.524 -24.900 1.00 90.25 87 GLN A CA 1
ATOM 683 C C . GLN A 1 87 ? 15.941 -0.376 -23.922 1.00 90.25 87 GLN A C 1
ATOM 685 O O . GLN A 1 87 ? 15.781 -0.605 -22.724 1.00 90.25 87 GLN A O 1
ATOM 690 N N . THR A 1 88 ? 15.938 0.865 -24.408 1.00 89.94 88 THR A N 1
ATOM 691 C CA . THR A 1 88 ? 15.794 2.063 -23.568 1.00 89.94 88 THR A CA 1
ATOM 692 C C . THR A 1 88 ? 14.406 2.694 -23.662 1.00 89.94 88 THR A C 1
ATOM 694 O O . THR A 1 88 ? 13.983 3.381 -22.731 1.00 89.94 88 THR A O 1
ATOM 697 N N . HIS A 1 89 ? 13.674 2.435 -24.746 1.00 89.25 89 HIS A N 1
ATOM 698 C CA . HIS A 1 89 ? 12.388 3.048 -25.066 1.00 89.25 89 HIS A CA 1
ATOM 699 C C . HIS A 1 89 ? 11.259 2.017 -25.023 1.00 89.25 89 HIS A C 1
ATOM 701 O O . HIS A 1 89 ? 10.601 1.742 -26.019 1.00 89.25 89 HIS A O 1
ATOM 707 N N . ASP A 1 90 ? 10.992 1.491 -23.830 1.00 92.06 90 ASP A N 1
ATOM 708 C CA . ASP A 1 90 ? 9.841 0.613 -23.581 1.00 92.06 90 ASP A CA 1
ATOM 709 C C . ASP A 1 90 ? 8.511 1.379 -23.469 1.00 92.06 90 ASP A C 1
ATOM 711 O O . ASP A 1 90 ? 7.432 0.804 -23.638 1.00 92.06 90 ASP A O 1
ATOM 715 N N . TYR A 1 91 ? 8.576 2.670 -23.138 1.00 94.06 91 TYR A N 1
ATOM 716 C CA . TYR A 1 91 ? 7.427 3.507 -22.800 1.00 94.06 91 TYR A CA 1
ATOM 717 C C . TYR A 1 91 ? 7.330 4.721 -23.719 1.00 94.06 91 TYR A C 1
ATOM 719 O O . TYR A 1 91 ? 8.319 5.419 -23.946 1.00 94.06 91 TYR A O 1
ATOM 727 N N . HIS A 1 92 ? 6.120 4.997 -24.200 1.00 93.88 92 HIS A N 1
ATOM 728 C CA . HIS A 1 92 ? 5.804 6.162 -25.005 1.00 93.88 92 HIS A CA 1
ATOM 729 C C . HIS A 1 92 ? 5.363 7.323 -24.094 1.00 93.88 92 HIS A C 1
ATOM 731 O O . HIS A 1 92 ? 4.233 7.326 -23.603 1.00 93.88 92 HIS A O 1
ATOM 737 N N . PRO A 1 93 ? 6.185 8.372 -23.894 1.00 92.31 93 PRO A N 1
ATOM 738 C CA . PRO A 1 93 ? 5.877 9.433 -22.933 1.00 92.31 93 PRO A CA 1
ATOM 739 C C . PRO A 1 93 ? 4.711 10.336 -23.354 1.00 92.31 93 PRO A C 1
ATOM 741 O O . PRO A 1 93 ? 3.991 10.826 -22.492 1.00 92.31 93 PRO A O 1
ATOM 744 N N . ILE A 1 94 ? 4.515 10.551 -24.661 1.00 94.50 94 ILE A N 1
ATOM 745 C CA . ILE A 1 94 ? 3.422 11.394 -25.182 1.00 94.50 94 ILE A CA 1
ATOM 746 C C . ILE A 1 94 ? 2.064 10.693 -25.046 1.00 94.50 94 ILE A C 1
ATOM 748 O O . ILE A 1 94 ? 1.123 11.281 -24.525 1.00 94.50 94 ILE A O 1
ATOM 752 N N . GLU A 1 95 ? 1.957 9.437 -25.490 1.00 92.00 95 GLU A N 1
ATOM 753 C CA . GLU A 1 95 ? 0.721 8.651 -25.366 1.00 92.00 95 GLU A CA 1
ATOM 754 C C . GLU A 1 95 ? 0.470 8.155 -23.938 1.00 92.00 95 GLU A C 1
ATOM 756 O O . GLU A 1 95 ? -0.664 7.852 -23.566 1.00 92.00 95 GLU A O 1
ATOM 761 N N . GLY A 1 96 ? 1.529 8.077 -23.134 1.00 94.06 96 GLY A N 1
ATOM 762 C CA . GLY A 1 96 ? 1.477 7.613 -21.759 1.00 94.06 96 GLY A CA 1
ATOM 763 C C . GLY A 1 96 ? 1.252 6.105 -21.627 1.00 94.06 96 GLY A C 1
ATOM 764 O O . GLY A 1 96 ? 0.574 5.681 -20.691 1.00 94.06 96 GLY A O 1
ATOM 765 N N . ARG A 1 97 ? 1.757 5.308 -22.580 1.00 95.44 97 ARG A N 1
ATOM 766 C CA . ARG A 1 97 ? 1.539 3.852 -22.677 1.00 95.44 97 ARG A CA 1
ATOM 767 C C . ARG A 1 97 ? 2.822 3.114 -23.037 1.00 95.44 97 ARG A C 1
ATOM 769 O O . ARG A 1 97 ? 3.709 3.678 -23.676 1.00 95.44 97 ARG A O 1
ATOM 776 N N . TYR A 1 98 ? 2.922 1.849 -22.652 1.00 95.69 98 TYR A N 1
ATOM 777 C CA . TYR A 1 98 ? 3.983 0.961 -23.120 1.00 95.69 98 TYR A CA 1
ATOM 778 C C . TYR A 1 98 ? 3.755 0.554 -24.581 1.00 95.69 98 TYR A C 1
ATOM 780 O O . TYR A 1 98 ? 2.623 0.315 -24.997 1.00 95.69 98 TYR A O 1
ATOM 788 N N . TYR A 1 99 ? 4.839 0.426 -25.356 1.00 92.75 99 TYR A N 1
ATOM 789 C CA . TYR A 1 99 ? 4.751 -0.043 -26.749 1.00 92.75 99 TYR A CA 1
ATOM 790 C C . TYR A 1 99 ? 4.279 -1.501 -26.835 1.00 92.75 99 TYR A C 1
ATOM 792 O O . TYR A 1 99 ? 3.593 -1.890 -27.780 1.00 92.75 99 TYR A O 1
ATOM 800 N N . HIS A 1 100 ? 4.629 -2.315 -25.834 1.00 93.38 100 HIS A N 1
ATOM 801 C CA . HIS A 1 100 ? 4.218 -3.711 -25.756 1.00 93.38 100 HIS A CA 1
ATOM 802 C C . HIS A 1 100 ? 2.831 -3.848 -25.102 1.00 93.38 100 HIS A C 1
ATOM 804 O O . HIS A 1 100 ? 2.671 -3.482 -23.933 1.00 93.38 100 HIS A O 1
ATOM 810 N N . PRO A 1 101 ? 1.839 -4.439 -25.798 1.00 93.38 101 PRO A N 1
ATOM 811 C CA . PRO A 1 101 ? 0.456 -4.482 -25.323 1.00 93.38 101 PRO A CA 1
ATOM 812 C C . PRO A 1 101 ? 0.270 -5.350 -24.074 1.00 93.38 101 PRO A C 1
ATOM 814 O O . PRO A 1 101 ? -0.605 -5.070 -23.259 1.00 93.38 101 PRO A O 1
ATOM 817 N N . ASP A 1 102 ? 1.078 -6.395 -23.898 1.00 95.88 102 ASP A N 1
ATOM 818 C CA . ASP A 1 102 ? 0.969 -7.273 -22.729 1.00 95.88 102 ASP A CA 1
ATOM 819 C C . ASP A 1 102 ? 1.517 -6.596 -21.468 1.00 95.88 102 ASP A C 1
ATOM 821 O O . ASP A 1 102 ? 0.866 -6.616 -20.424 1.00 95.88 102 ASP A O 1
ATOM 825 N N . LYS A 1 103 ? 2.635 -5.870 -21.598 1.00 94.19 103 LYS A N 1
ATOM 826 C CA . LYS A 1 103 ? 3.201 -5.040 -20.525 1.00 94.19 103 LYS A CA 1
ATOM 827 C C . LYS A 1 103 ? 2.240 -3.926 -20.103 1.00 94.19 103 LYS A C 1
ATOM 829 O O . LYS A 1 103 ? 2.099 -3.658 -18.913 1.00 94.19 103 LYS A O 1
ATOM 834 N N . GLU A 1 104 ? 1.540 -3.312 -21.060 1.00 95.81 104 GLU A N 1
ATOM 835 C CA . GLU A 1 104 ? 0.508 -2.310 -20.763 1.00 95.81 104 GLU A CA 1
ATOM 836 C C . GLU A 1 104 ? -0.652 -2.917 -19.963 1.00 95.81 104 GLU A C 1
ATOM 838 O O . GLU A 1 104 ? -1.056 -2.360 -18.945 1.00 95.81 104 GLU A O 1
ATOM 843 N N . LYS A 1 105 ? -1.157 -4.094 -20.357 1.00 97.00 105 LYS A N 1
ATOM 844 C CA . LYS A 1 105 ? -2.231 -4.779 -19.614 1.00 97.00 105 LYS A CA 1
ATOM 845 C C . LYS A 1 105 ? -1.819 -5.110 -18.181 1.00 97.00 105 LYS A C 1
ATOM 847 O O . LYS A 1 105 ? -2.613 -4.915 -17.259 1.00 97.00 105 LYS A O 1
ATOM 852 N N . GLU A 1 106 ? -0.598 -5.602 -17.985 1.00 96.88 106 GLU A N 1
ATOM 853 C CA . GLU A 1 106 ? -0.050 -5.875 -16.653 1.00 96.88 106 GLU A CA 1
ATOM 854 C C . GLU A 1 106 ? 0.049 -4.595 -15.820 1.00 96.88 106 GLU A C 1
ATOM 856 O O . GLU A 1 106 ? -0.404 -4.559 -14.672 1.00 96.88 106 GLU A O 1
ATOM 861 N N . PHE A 1 107 ? 0.572 -3.519 -16.410 1.00 96.12 107 PHE A N 1
ATOM 862 C CA . PHE A 1 107 ? 0.662 -2.221 -15.755 1.00 96.12 107 PHE A CA 1
ATOM 863 C C . PHE A 1 107 ? -0.717 -1.679 -15.368 1.00 96.12 107 PHE A C 1
ATOM 865 O O . PHE A 1 107 ? -0.912 -1.238 -14.234 1.00 96.12 107 PHE A O 1
ATOM 872 N N . GLU A 1 108 ? -1.705 -1.755 -16.259 1.00 96.31 108 GLU A N 1
ATOM 873 C CA . GLU A 1 108 ? -3.074 -1.345 -15.961 1.00 96.31 108 GLU A CA 1
ATOM 874 C C . GLU A 1 108 ? -3.686 -2.165 -14.821 1.00 96.31 108 GLU A C 1
ATOM 876 O O . GLU A 1 108 ? -4.344 -1.599 -13.941 1.00 96.31 108 GLU A O 1
ATOM 881 N N . ALA A 1 109 ? -3.472 -3.483 -14.810 1.00 97.06 109 ALA A N 1
ATOM 882 C CA . ALA A 1 109 ? -3.961 -4.358 -13.751 1.00 97.06 109 ALA A CA 1
ATOM 883 C C . ALA A 1 109 ? -3.342 -3.988 -12.395 1.00 97.06 109 ALA A C 1
ATOM 885 O O . ALA A 1 109 ? -4.067 -3.802 -11.412 1.00 97.06 109 ALA A O 1
ATOM 886 N N . LEU A 1 110 ? -2.021 -3.789 -12.355 1.00 96.69 110 LEU A N 1
ATOM 887 C CA . LEU A 1 110 ? -1.306 -3.335 -11.162 1.00 96.69 110 LEU A CA 1
ATOM 888 C C . LEU A 1 110 ? -1.780 -1.952 -10.711 1.00 96.69 110 LEU A C 1
ATOM 890 O O . LEU A 1 110 ? -2.019 -1.739 -9.522 1.00 96.69 110 LEU A O 1
ATOM 894 N N . ARG A 1 111 ? -1.986 -1.019 -11.645 1.00 95.81 111 ARG A N 1
ATOM 895 C CA . ARG A 1 111 ? -2.480 0.329 -11.346 1.00 95.81 111 ARG A CA 1
ATOM 896 C C . ARG A 1 111 ? -3.883 0.291 -10.753 1.00 95.81 111 ARG A C 1
ATOM 898 O O . ARG A 1 111 ? -4.148 1.006 -9.791 1.00 95.81 111 ARG A O 1
ATOM 905 N N . ARG A 1 112 ? -4.780 -0.543 -11.289 1.00 96.38 112 ARG A N 1
ATOM 906 C CA . ARG A 1 112 ? -6.137 -0.732 -10.744 1.00 96.38 112 ARG A CA 1
ATOM 907 C C . ARG A 1 112 ? -6.092 -1.338 -9.344 1.00 96.38 112 ARG A C 1
ATOM 909 O O . ARG A 1 112 ? -6.779 -0.839 -8.455 1.00 96.38 112 ARG A O 1
ATOM 916 N N . ALA A 1 113 ? -5.251 -2.349 -9.126 1.00 95.56 113 ALA A N 1
ATOM 917 C CA . ALA A 1 113 ? -5.057 -2.945 -7.806 1.00 95.56 113 ALA A CA 1
ATOM 918 C C . ALA A 1 113 ? -4.511 -1.920 -6.794 1.00 95.56 113 ALA A C 1
ATOM 920 O O . ALA A 1 113 ? -5.044 -1.785 -5.692 1.00 95.56 113 ALA A O 1
ATOM 921 N N . ALA A 1 114 ? -3.504 -1.134 -7.187 1.00 94.81 114 ALA A N 1
ATOM 922 C CA . ALA A 1 114 ? -2.943 -0.070 -6.361 1.00 94.81 114 ALA A CA 1
ATOM 923 C C . ALA A 1 114 ? -3.979 1.020 -6.052 1.00 94.81 114 ALA A C 1
ATOM 925 O O . ALA A 1 114 ? -4.104 1.430 -4.901 1.00 94.81 114 ALA A O 1
ATOM 926 N N . ALA A 1 115 ? -4.766 1.449 -7.044 1.00 94.19 115 ALA A N 1
ATOM 927 C CA . ALA A 1 115 ? -5.818 2.448 -6.871 1.00 94.19 115 ALA A CA 1
ATOM 928 C C . ALA A 1 115 ? -6.925 1.979 -5.913 1.00 94.19 115 ALA A C 1
ATOM 930 O O . ALA A 1 115 ? -7.405 2.772 -5.107 1.00 94.19 115 ALA A O 1
ATOM 931 N N . ALA A 1 116 ? -7.292 0.694 -5.944 1.00 91.62 116 ALA A N 1
ATOM 932 C CA . ALA A 1 116 ? -8.289 0.128 -5.033 1.00 91.62 116 ALA A CA 1
ATOM 933 C C . ALA A 1 116 ? -7.834 0.147 -3.560 1.00 91.62 116 ALA A C 1
ATOM 935 O O . ALA A 1 116 ? -8.643 0.320 -2.644 1.00 91.62 116 ALA A O 1
ATOM 936 N N . VAL A 1 117 ? -6.530 -0.022 -3.319 1.00 90.69 117 VAL A N 1
ATOM 937 C CA . VAL A 1 117 ? -5.936 -0.015 -1.970 1.00 90.69 117 VAL A CA 1
ATOM 938 C C . VAL A 1 117 ? -5.480 1.388 -1.549 1.00 90.69 117 VAL A C 1
ATOM 940 O O . VAL A 1 117 ? -5.281 1.662 -0.359 1.00 90.69 117 VAL A O 1
ATOM 943 N N . HIS A 1 118 ? -5.349 2.308 -2.504 1.00 93.25 118 HIS A N 1
ATOM 944 C CA . HIS A 1 118 ? -4.866 3.658 -2.265 1.00 93.25 118 HIS A CA 1
ATOM 945 C C . HIS A 1 118 ? -5.708 4.381 -1.203 1.00 93.25 118 HIS A C 1
ATOM 947 O O . HIS A 1 118 ? -6.936 4.340 -1.190 1.00 93.25 118 HIS A O 1
ATOM 953 N N . GLY A 1 119 ? -5.032 5.039 -0.261 1.00 88.62 119 GLY A N 1
ATOM 954 C CA . GLY A 1 119 ? -5.680 5.796 0.810 1.00 88.62 119 GLY A CA 1
ATOM 955 C C . GLY A 1 119 ? -6.239 4.960 1.969 1.00 88.62 119 GLY A C 1
ATOM 956 O O . GLY A 1 119 ? -6.513 5.531 3.025 1.00 88.62 119 GLY A O 1
ATOM 957 N N . GLN A 1 120 ? -6.338 3.627 1.872 1.00 88.06 120 GLN A N 1
ATOM 958 C CA . GLN A 1 120 ? -6.841 2.804 2.985 1.00 88.06 120 GLN A CA 1
ATOM 959 C C . GLN A 1 120 ? -5.956 2.918 4.237 1.00 88.06 120 GLN A C 1
ATOM 961 O O . GLN A 1 120 ? -6.461 3.082 5.349 1.00 88.06 120 GLN A O 1
ATOM 966 N N . ALA A 1 121 ? -4.630 2.896 4.068 1.00 87.25 121 ALA A N 1
ATOM 967 C CA . ALA A 1 121 ? -3.681 3.051 5.172 1.00 87.25 121 ALA A CA 1
ATOM 968 C C . ALA A 1 121 ? -3.763 4.444 5.820 1.00 87.25 121 ALA A C 1
ATOM 970 O O . ALA A 1 121 ? -3.723 4.567 7.044 1.00 87.25 121 ALA A O 1
ATOM 971 N N . GLN A 1 122 ? -3.941 5.493 5.013 1.00 89.12 122 GLN A N 1
ATOM 972 C CA . GLN A 1 122 ? -4.097 6.860 5.509 1.00 89.12 122 GLN A CA 1
ATOM 973 C C . GLN A 1 122 ? -5.398 7.015 6.304 1.00 89.12 122 GLN A C 1
ATOM 975 O O . GLN A 1 122 ? -5.380 7.585 7.392 1.00 89.12 122 GLN A O 1
ATOM 980 N N . ARG A 1 123 ? -6.500 6.409 5.838 1.00 86.75 123 ARG A N 1
ATOM 981 C CA . ARG A 1 123 ? -7.783 6.382 6.565 1.00 86.75 123 ARG A CA 1
ATOM 982 C C . ARG A 1 123 ? -7.700 5.659 7.912 1.00 86.75 123 ARG A C 1
ATOM 984 O O . ARG A 1 123 ? -8.490 5.956 8.802 1.00 86.75 123 ARG A O 1
ATOM 991 N N . ARG A 1 124 ? -6.769 4.713 8.083 1.00 85.19 124 ARG A N 1
ATOM 992 C CA . ARG A 1 124 ? -6.522 4.030 9.370 1.00 85.19 124 ARG A CA 1
ATOM 993 C C . ARG A 1 124 ? -5.702 4.865 10.352 1.00 85.19 124 ARG A C 1
ATOM 995 O O . ARG A 1 124 ? -5.817 4.644 11.548 1.00 85.19 124 ARG A O 1
ATOM 1002 N N . ARG A 1 125 ? -4.891 5.805 9.861 1.00 91.31 125 ARG A N 1
ATOM 1003 C CA . ARG A 1 125 ? -4.092 6.722 10.694 1.00 91.31 125 ARG A CA 1
ATOM 1004 C C . ARG A 1 125 ? -4.877 7.936 11.187 1.00 91.31 125 ARG A C 1
ATOM 1006 O O . ARG A 1 125 ? -4.344 8.721 11.965 1.00 91.31 125 ARG A O 1
ATOM 1013 N N . LEU A 1 126 ? -6.108 8.119 10.712 1.00 91.56 126 LEU A N 1
ATOM 1014 C CA . LEU A 1 126 ? -6.955 9.216 11.153 1.00 91.56 126 LEU A CA 1
ATOM 1015 C C . LEU A 1 126 ? -7.261 9.092 12.658 1.00 91.56 126 LEU A C 1
ATOM 1017 O O . LEU A 1 126 ? -7.417 7.975 13.158 1.00 91.56 126 LEU A O 1
ATOM 1021 N N . PRO A 1 127 ? -7.383 10.219 13.379 1.00 93.75 127 PRO A N 1
ATOM 1022 C CA . PRO A 1 127 ? -7.791 10.208 14.777 1.00 93.75 127 PRO A CA 1
ATOM 1023 C C . PRO A 1 127 ? -9.161 9.537 14.971 1.00 93.75 127 PRO A C 1
ATOM 1025 O O . PRO A 1 127 ? -10.024 9.671 14.095 1.00 93.75 127 PRO A O 1
ATOM 1028 N N . PRO A 1 128 ? -9.420 8.893 16.126 1.00 89.44 128 PRO A N 1
ATOM 1029 C CA . PRO A 1 128 ? -10.695 8.226 16.400 1.00 89.44 128 PRO A CA 1
ATOM 1030 C C . PRO A 1 128 ? -11.918 9.135 16.229 1.00 89.44 128 PRO A C 1
ATOM 1032 O O . PRO A 1 128 ? -12.935 8.696 15.701 1.00 89.44 128 PRO A O 1
ATOM 1035 N N . SER A 1 129 ? -11.804 10.415 16.598 1.00 90.56 129 SER A N 1
ATOM 1036 C CA . SER A 1 129 ? -12.874 11.407 16.422 1.00 90.56 129 SER A CA 1
ATOM 1037 C C . SER A 1 129 ? -13.298 11.572 14.961 1.00 90.56 129 SER A C 1
ATOM 1039 O O . SER A 1 129 ? -14.479 11.731 14.674 1.00 90.56 129 SER A O 1
ATOM 1041 N N . VAL A 1 130 ? -12.347 11.495 14.029 1.00 92.44 130 VAL A N 1
ATOM 1042 C CA . VAL A 1 130 ? -12.612 11.590 12.590 1.00 92.4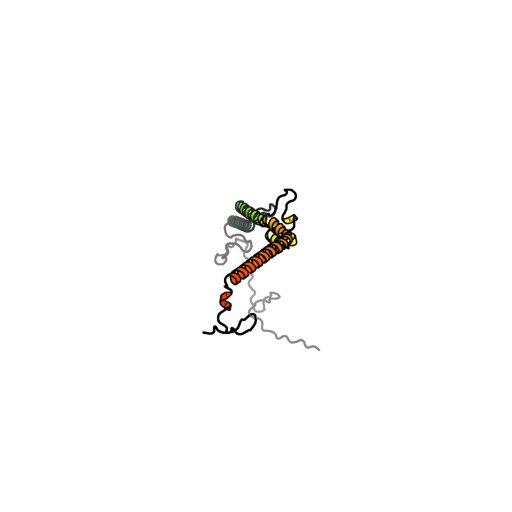4 130 VAL A CA 1
ATOM 1043 C C . VAL A 1 130 ? -13.078 10.242 12.047 1.00 92.44 130 VAL A C 1
ATOM 1045 O O . VAL A 1 130 ? -14.014 10.187 11.254 1.00 92.44 130 VAL A O 1
ATOM 1048 N N . VAL A 1 131 ? -12.457 9.145 12.484 1.00 91.31 131 VAL A N 1
ATOM 1049 C CA . VAL A 1 131 ? -12.774 7.783 12.025 1.00 91.31 131 VAL A CA 1
ATOM 1050 C C . VAL A 1 131 ? -14.212 7.377 12.347 1.00 91.31 131 VAL A C 1
ATOM 1052 O O . VAL A 1 131 ? -14.862 6.774 11.496 1.00 91.31 131 VAL A O 1
ATOM 1055 N N . HIS A 1 132 ? -14.694 7.714 13.543 1.00 90.88 132 HIS A N 1
ATOM 1056 C CA . HIS A 1 132 ? -16.050 7.403 14.003 1.00 90.88 132 HIS A CA 1
ATOM 1057 C C . HIS A 1 132 ? -17.060 8.520 13.702 1.00 90.88 132 HIS A C 1
ATOM 1059 O O . HIS A 1 132 ? -18.205 8.434 14.137 1.00 90.88 132 HIS A O 1
ATOM 1065 N N . SER A 1 133 ? -16.658 9.568 12.975 1.00 90.75 133 SER A N 1
ATOM 1066 C CA . SER A 1 133 ? -17.585 10.623 12.561 1.00 90.75 133 SER A CA 1
ATOM 1067 C C . SER A 1 133 ? -18.603 10.102 11.545 1.00 90.75 133 SER A C 1
ATOM 1069 O O . SER A 1 133 ? -18.273 9.284 10.681 1.00 90.75 133 SER A O 1
ATOM 1071 N N . GLU A 1 134 ? -19.822 10.637 11.601 1.00 88.38 134 GLU A N 1
ATOM 1072 C CA . GLU A 1 134 ? -20.929 10.265 10.708 1.00 88.38 134 GLU A CA 1
ATOM 1073 C C . GLU A 1 134 ? -20.555 10.403 9.227 1.00 88.38 134 GLU A C 1
ATOM 1075 O O . GLU A 1 134 ? -20.896 9.554 8.412 1.00 88.38 134 GLU A O 1
ATOM 1080 N N . GLY A 1 135 ? -19.7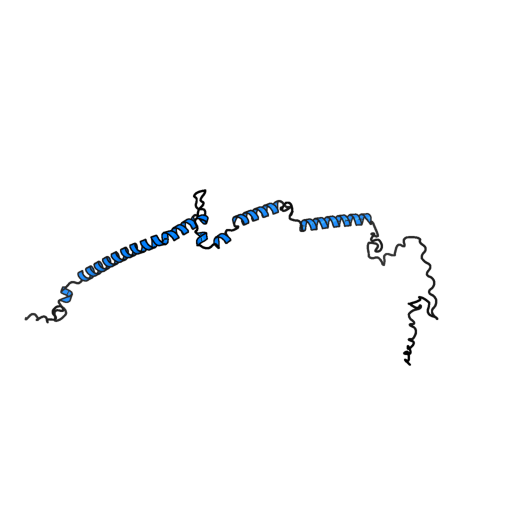56 11.414 8.867 1.00 89.44 135 GLY A N 1
ATOM 1081 C CA . GLY A 1 135 ? -19.294 11.596 7.488 1.00 89.44 135 GLY A CA 1
ATOM 1082 C C . GLY A 1 135 ? -18.435 10.437 6.955 1.00 89.44 135 GLY A C 1
ATOM 1083 O O . GLY A 1 135 ? -18.404 10.201 5.741 1.00 89.44 135 GLY A O 1
ATOM 1084 N N . GLN A 1 136 ? -17.744 9.704 7.837 1.00 89.88 136 GLN A N 1
ATOM 1085 C CA . GLN A 1 136 ? -16.932 8.536 7.476 1.00 89.88 136 GLN A CA 1
ATOM 1086 C C . GLN A 1 136 ? -17.705 7.217 7.542 1.00 89.88 136 GLN A C 1
ATOM 1088 O O . GLN A 1 136 ? -17.397 6.315 6.760 1.00 89.88 136 GLN A O 1
ATOM 1093 N N . THR A 1 137 ? -18.680 7.094 8.441 1.00 91.62 137 THR A N 1
ATOM 1094 C CA . THR A 1 137 ? -19.450 5.859 8.658 1.00 91.62 137 THR A CA 1
ATOM 1095 C C . THR A 1 137 ? -20.727 5.792 7.825 1.00 91.62 137 THR A C 1
ATOM 1097 O O . THR A 1 137 ? -21.152 4.692 7.473 1.00 91.62 137 THR A O 1
ATOM 1100 N N . TYR A 1 138 ? -21.297 6.934 7.438 1.00 91.94 138 TYR A N 1
ATOM 1101 C CA . TYR A 1 138 ? -22.598 7.038 6.783 1.00 91.94 138 TYR A CA 1
ATOM 1102 C C . TYR A 1 138 ? -22.532 7.784 5.445 1.00 91.94 138 TYR A C 1
ATOM 1104 O O . TYR A 1 138 ? -21.744 8.720 5.248 1.00 91.94 138 TYR A O 1
ATOM 1112 N N . ASP A 1 139 ? -23.352 7.340 4.494 1.00 93.06 139 ASP A N 1
ATOM 1113 C CA . ASP A 1 139 ? -23.605 8.027 3.236 1.00 93.06 139 ASP A CA 1
ATOM 1114 C C . ASP A 1 139 ? -25.000 8.654 3.232 1.00 93.06 139 ASP A C 1
ATOM 1116 O O . ASP A 1 139 ? -26.017 7.973 3.317 1.00 93.06 139 ASP A O 1
ATOM 1120 N N . ILE A 1 140 ? -25.033 9.977 3.098 1.00 89.31 140 ILE A N 1
ATOM 1121 C CA . ILE A 1 140 ? -26.252 10.780 3.196 1.00 89.31 140 ILE A CA 1
ATOM 1122 C C . ILE A 1 140 ? -27.144 10.578 1.966 1.00 89.31 140 ILE A C 1
ATOM 1124 O O . ILE A 1 140 ? -28.362 10.669 2.074 1.00 89.31 140 ILE A O 1
ATOM 1128 N N . LEU A 1 141 ? -26.554 10.292 0.802 1.00 93.69 141 LEU A N 1
ATOM 1129 C CA . LEU A 1 141 ? -27.302 10.183 -0.452 1.00 93.69 141 LEU A CA 1
ATOM 1130 C C . LEU A 1 141 ? -28.028 8.845 -0.572 1.00 93.69 141 LEU A C 1
ATOM 1132 O O . LEU A 1 141 ? -29.177 8.796 -1.000 1.00 93.69 141 LEU A O 1
ATOM 1136 N N . THR A 1 142 ? -27.353 7.760 -0.200 1.00 92.88 142 THR A N 1
ATOM 1137 C CA . THR A 1 142 ? -27.909 6.401 -0.270 1.00 92.88 142 THR A CA 1
ATOM 1138 C C . THR A 1 142 ? -28.575 5.959 1.030 1.00 92.88 142 THR A C 1
ATOM 1140 O O . THR A 1 142 ? -29.199 4.901 1.063 1.00 92.88 142 THR A O 1
ATOM 1143 N N . ALA A 1 143 ? -28.440 6.753 2.097 1.00 89.06 143 ALA A N 1
ATOM 1144 C CA . ALA A 1 143 ? -28.835 6.407 3.458 1.00 89.06 143 ALA A CA 1
ATOM 1145 C C . ALA A 1 143 ? -28.230 5.082 3.968 1.00 89.06 143 ALA A C 1
ATOM 1147 O O . ALA A 1 143 ? -28.785 4.419 4.846 1.00 89.06 143 ALA A O 1
ATOM 1148 N N . ALA A 1 144 ? -27.089 4.678 3.406 1.00 91.94 144 ALA A N 1
ATOM 1149 C CA . ALA A 1 144 ? -26.424 3.424 3.721 1.00 91.94 144 ALA A CA 1
ATOM 1150 C C . ALA A 1 144 ? -25.160 3.650 4.560 1.00 91.94 144 ALA A C 1
ATOM 1152 O O . ALA A 1 144 ? -24.475 4.673 4.458 1.00 91.94 144 ALA A O 1
ATOM 1153 N N . ALA A 1 145 ? -24.807 2.654 5.374 1.00 90.75 145 ALA A N 1
ATOM 1154 C CA . ALA A 1 145 ? -23.532 2.650 6.077 1.00 90.75 145 ALA A CA 1
ATOM 1155 C C . ALA A 1 145 ? -22.383 2.418 5.081 1.00 90.75 145 ALA A C 1
ATOM 1157 O O . ALA A 1 145 ? -22.320 1.380 4.422 1.00 90.75 145 ALA A O 1
ATOM 1158 N N . LYS A 1 146 ? -21.440 3.365 5.012 1.00 89.56 146 LYS A N 1
ATOM 1159 C CA . LYS A 1 146 ? -20.190 3.222 4.243 1.00 89.56 146 LYS A CA 1
ATOM 1160 C C . LYS A 1 146 ? -19.304 2.126 4.826 1.00 89.56 146 LYS A C 1
ATOM 1162 O O . LYS A 1 146 ? -18.630 1.412 4.091 1.00 89.56 146 LYS A O 1
ATOM 1167 N N . ASP A 1 147 ? -19.286 2.032 6.153 1.00 88.62 147 ASP A N 1
ATOM 1168 C CA . ASP A 1 147 ? -18.561 1.016 6.911 1.00 88.62 147 ASP A CA 1
ATOM 1169 C C . ASP A 1 147 ? -19.426 0.581 8.099 1.00 88.62 147 ASP A C 1
ATOM 1171 O O . ASP A 1 147 ? -19.459 1.234 9.146 1.00 88.62 147 ASP A O 1
ATOM 1175 N N . ALA A 1 148 ? -20.149 -0.526 7.914 1.00 90.44 148 ALA A N 1
ATOM 1176 C CA . ALA A 1 148 ? -21.092 -1.050 8.900 1.00 90.44 148 ALA A CA 1
ATOM 1177 C C . ALA A 1 148 ? -20.422 -1.390 10.240 1.00 90.44 148 ALA A C 1
ATOM 1179 O O . ALA A 1 148 ? -21.021 -1.214 11.299 1.00 90.44 148 ALA A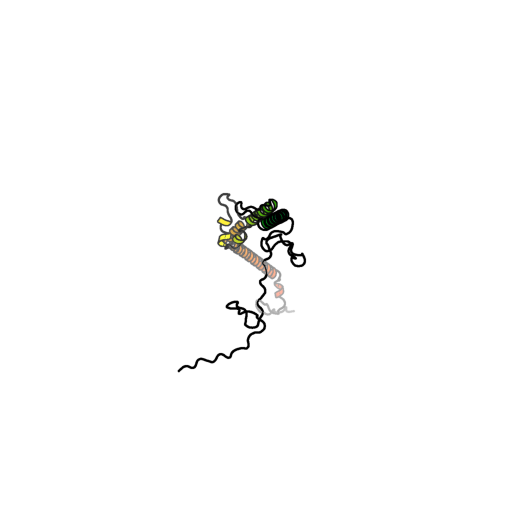 O 1
ATOM 1180 N N . ARG A 1 149 ? -19.160 -1.835 10.213 1.00 91.00 149 ARG A N 1
ATOM 1181 C CA . ARG A 1 149 ? -18.430 -2.176 11.435 1.00 91.00 149 ARG A CA 1
ATOM 1182 C C . ARG A 1 149 ? -18.133 -0.922 12.248 1.00 91.00 149 ARG A C 1
ATOM 1184 O O . ARG A 1 149 ? -18.399 -0.889 13.445 1.00 91.00 149 ARG A O 1
ATOM 1191 N N . ARG A 1 150 ? -17.598 0.116 11.602 1.00 89.25 150 ARG A N 1
ATOM 1192 C CA . ARG A 1 150 ? -17.276 1.376 12.289 1.00 89.25 150 ARG A CA 1
A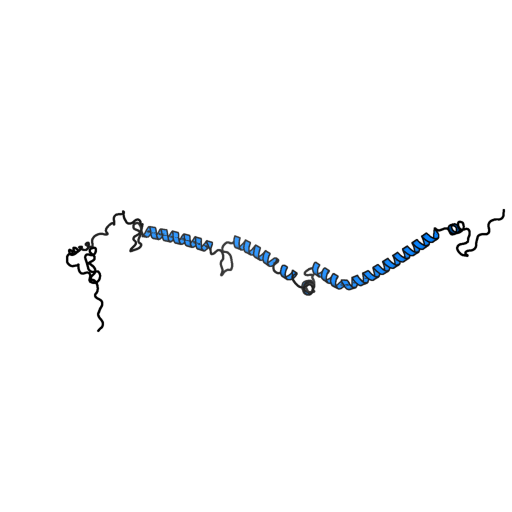TOM 1193 C C . ARG A 1 150 ? -18.518 2.127 12.749 1.00 89.25 150 ARG A C 1
ATOM 1195 O O . ARG A 1 150 ? -18.452 2.785 13.784 1.00 89.25 150 ARG A O 1
ATOM 1202 N N . ALA A 1 151 ? -19.622 2.021 12.010 1.00 91.06 151 ALA A N 1
ATOM 1203 C CA . ALA A 1 151 ? -20.915 2.550 12.432 1.00 91.06 151 ALA A CA 1
ATOM 1204 C C . ALA A 1 151 ? -21.373 1.896 13.747 1.00 91.06 151 ALA A C 1
ATOM 1206 O O . ALA A 1 151 ? -21.620 2.601 14.721 1.00 91.06 151 ALA A O 1
ATOM 1207 N N . ALA A 1 152 ? -21.347 0.560 13.824 1.00 92.00 152 ALA A N 1
ATOM 1208 C CA . ALA A 1 152 ? -21.698 -0.170 15.044 1.00 92.00 152 ALA A CA 1
ATOM 1209 C C . ALA A 1 152 ? -20.758 0.147 16.225 1.00 92.00 152 ALA A C 1
ATOM 1211 O O . ALA A 1 152 ? -21.193 0.250 17.372 1.00 92.00 152 ALA A O 1
ATOM 1212 N N . GLU A 1 153 ? -19.459 0.328 15.964 1.00 91.62 153 GLU A N 1
ATOM 1213 C CA . GLU A 1 153 ? -18.496 0.759 16.985 1.00 91.62 153 GLU A CA 1
ATOM 1214 C C . GLU A 1 153 ? -18.806 2.178 17.496 1.00 91.62 153 GLU A C 1
ATOM 1216 O O . GLU A 1 153 ? -18.764 2.412 18.705 1.00 91.62 153 GLU A O 1
ATOM 1221 N N . ALA A 1 154 ? -19.150 3.113 16.604 1.00 90.88 154 ALA A N 1
ATOM 1222 C CA . ALA A 1 154 ? -19.523 4.480 16.970 1.00 90.88 154 ALA A CA 1
ATOM 1223 C C . ALA A 1 154 ? -20.807 4.512 17.819 1.00 90.88 154 ALA A C 1
ATOM 1225 O O . ALA A 1 154 ? -20.829 5.157 18.869 1.00 90.88 154 ALA A O 1
ATOM 1226 N N . GLU A 1 155 ? -21.831 3.749 17.428 1.00 91.19 155 GLU A N 1
ATOM 1227 C CA . GLU A 1 155 ? -23.061 3.569 18.210 1.00 91.19 155 GLU A CA 1
ATOM 1228 C C . GLU A 1 155 ? -22.766 2.971 19.592 1.00 91.19 155 GLU A C 1
ATOM 1230 O O . GLU A 1 155 ? -23.218 3.483 20.613 1.00 91.19 155 GLU A O 1
ATOM 1235 N N . ALA A 1 156 ? -21.920 1.939 19.666 1.00 90.62 156 ALA A N 1
ATOM 1236 C CA . ALA A 1 156 ? -21.532 1.336 20.938 1.00 90.62 156 ALA A CA 1
ATOM 1237 C C . ALA A 1 156 ? -20.774 2.305 21.865 1.00 90.62 156 ALA A C 1
ATOM 1239 O O . ALA A 1 156 ? -20.892 2.202 23.091 1.00 90.62 156 ALA A O 1
ATOM 1240 N N . ILE A 1 157 ? -19.984 3.227 21.304 1.00 87.88 157 ILE A N 1
ATOM 1241 C CA . ILE A 1 157 ? -19.310 4.286 22.066 1.00 87.88 157 ILE A CA 1
ATOM 1242 C C . ILE A 1 157 ? -20.338 5.290 22.597 1.00 87.88 157 ILE A C 1
ATOM 1244 O O . ILE A 1 157 ? -20.265 5.638 23.777 1.00 87.88 157 ILE A O 1
ATOM 1248 N N . ALA A 1 158 ? -21.303 5.708 21.774 1.00 87.38 158 ALA A N 1
ATOM 1249 C CA . ALA A 1 158 ? -22.377 6.611 22.187 1.00 87.38 158 ALA A CA 1
ATOM 1250 C C . ALA A 1 158 ? -23.239 5.995 23.306 1.00 87.38 158 ALA A C 1
ATOM 1252 O O . ALA A 1 158 ? -23.493 6.627 24.334 1.00 87.38 158 ALA A O 1
ATOM 1253 N N . ASP A 1 159 ? -23.579 4.713 23.175 1.00 91.31 159 ASP A N 1
ATOM 1254 C CA . ASP A 1 159 ? -24.380 3.964 24.146 1.00 91.31 159 ASP A CA 1
ATOM 1255 C C . ASP A 1 159 ? -23.639 3.629 25.444 1.00 91.31 159 ASP A C 1
ATOM 1257 O O . ASP A 1 159 ? -24.249 3.159 26.411 1.00 91.31 159 ASP A O 1
ATOM 1261 N N . ARG A 1 160 ? -22.318 3.832 25.508 1.00 88.69 160 ARG A N 1
ATOM 1262 C CA . ARG A 1 160 ? -21.499 3.414 26.654 1.00 88.69 160 ARG A CA 1
ATOM 1263 C C . ARG A 1 160 ? -22.024 3.982 27.971 1.00 88.69 160 ARG A C 1
ATOM 1265 O O . ARG A 1 160 ? -22.122 3.248 28.953 1.00 88.69 160 ARG A O 1
ATOM 1272 N N . ALA A 1 161 ? -22.385 5.264 27.988 1.00 84.69 161 ALA A N 1
ATOM 1273 C CA . ALA A 1 161 ? -22.907 5.924 29.183 1.00 84.69 161 ALA A CA 1
ATOM 1274 C C . ALA A 1 161 ? -24.253 5.326 29.631 1.00 84.69 161 ALA A C 1
ATOM 1276 O O . ALA A 1 161 ? -24.515 5.198 30.828 1.00 84.69 161 ALA A O 1
ATOM 1277 N N . LEU A 1 162 ? -25.099 4.920 28.681 1.00 87.06 162 LEU A N 1
ATOM 1278 C CA . LEU A 1 162 ? -26.365 4.252 28.969 1.00 87.06 162 LEU A CA 1
ATOM 1279 C C . LEU A 1 162 ? -26.127 2.850 29.546 1.00 87.06 162 LEU A C 1
ATOM 1281 O O . LEU A 1 162 ? -26.721 2.494 30.564 1.00 87.06 162 LEU A O 1
ATOM 1285 N N . ARG A 1 163 ? -25.211 2.081 28.944 1.00 85.94 163 ARG A N 1
ATOM 1286 C CA . ARG A 1 163 ? -24.850 0.725 29.391 1.00 85.94 163 ARG A CA 1
ATOM 1287 C C . ARG A 1 163 ? -24.240 0.722 30.795 1.00 85.94 163 ARG A C 1
ATOM 1289 O O . ARG A 1 163 ? -24.590 -0.131 31.605 1.00 85.94 163 ARG A O 1
ATOM 1296 N N . GLN A 1 164 ? -23.413 1.713 31.133 1.00 82.81 164 GLN A N 1
ATOM 1297 C CA . GLN A 1 164 ? -22.872 1.864 32.493 1.00 82.81 164 GLN A CA 1
ATOM 1298 C C . GLN A 1 164 ? -23.974 2.035 33.549 1.00 82.81 164 GLN A C 1
ATOM 1300 O O . GLN A 1 164 ? -23.913 1.427 34.615 1.00 82.81 164 GLN A O 1
ATOM 1305 N N . LYS A 1 165 ? -25.028 2.803 33.244 1.00 84.00 165 LYS A N 1
ATOM 1306 C CA . LYS A 1 165 ? -26.170 2.978 34.159 1.00 84.00 165 LYS A CA 1
ATOM 1307 C C . LYS A 1 165 ? -26.973 1.690 34.355 1.00 84.00 165 LYS A C 1
ATOM 1309 O O . LYS A 1 165 ? -27.553 1.491 35.420 1.00 84.00 165 LYS A O 1
ATOM 1314 N N . GLN A 1 166 ? -27.021 0.823 33.345 1.00 86.31 166 GLN A N 1
ATOM 1315 C CA . GLN A 1 166 ? -27.672 -0.484 33.457 1.00 86.31 166 GLN A CA 1
ATOM 1316 C C . GLN A 1 166 ? -26.874 -1.434 34.360 1.00 86.31 166 GLN A C 1
ATOM 1318 O O . GLN A 1 166 ? -27.484 -2.111 35.185 1.00 86.31 166 GLN A O 1
ATOM 1323 N N . GLY A 1 167 ? -25.537 -1.407 34.281 1.00 85.62 167 GLY A N 1
ATOM 1324 C CA . GLY A 1 167 ? -24.648 -2.197 35.144 1.00 85.62 167 GLY A CA 1
ATOM 1325 C C . GLY A 1 167 ? -24.900 -1.968 36.636 1.00 85.62 167 GLY A C 1
ATOM 1326 O O . GLY A 1 167 ? -25.113 -2.916 37.389 1.00 85.62 167 GLY A O 1
ATOM 1327 N N . ALA A 1 168 ? -25.023 -0.705 37.048 1.00 86.00 168 ALA A N 1
ATOM 1328 C CA . ALA A 1 168 ? -25.317 -0.362 38.440 1.00 86.00 168 ALA A CA 1
ATOM 1329 C C . ALA A 1 168 ? -26.652 -0.957 38.936 1.00 86.00 168 ALA A C 1
ATOM 1331 O O . ALA A 1 168 ? -26.766 -1.383 40.084 1.00 86.00 168 ALA A O 1
ATOM 1332 N N . ARG A 1 169 ? -27.673 -1.027 38.067 1.00 87.06 169 ARG A N 1
ATOM 1333 C CA . ARG A 1 169 ? -28.963 -1.651 38.409 1.00 87.06 169 ARG A CA 1
ATOM 1334 C C . ARG A 1 169 ? -28.832 -3.162 38.562 1.00 87.06 169 ARG A C 1
ATOM 1336 O O . ARG A 1 169 ? -29.397 -3.725 39.495 1.00 87.06 169 ARG A O 1
ATOM 1343 N N . THR A 1 170 ? -28.098 -3.813 37.661 1.00 89.94 170 THR A N 1
ATOM 1344 C CA . THR A 1 170 ? -27.874 -5.261 37.732 1.00 89.94 170 THR A CA 1
ATOM 1345 C C . THR A 1 170 ? -27.041 -5.645 38.950 1.00 89.94 170 THR A C 1
ATOM 1347 O O . THR A 1 170 ? -27.381 -6.610 39.625 1.00 89.94 170 THR A O 1
ATOM 1350 N N . GLU A 1 171 ? -26.020 -4.859 39.293 1.00 91.69 171 GLU A N 1
ATOM 1351 C CA . GLU A 1 171 ? -25.199 -5.067 40.491 1.00 91.69 171 GLU A CA 1
ATOM 1352 C C . GLU A 1 171 ? -26.015 -4.882 41.774 1.00 91.69 171 GLU A C 1
ATOM 1354 O O . GLU A 1 171 ? -25.946 -5.714 42.677 1.00 91.69 171 GLU A O 1
ATOM 1359 N N . ALA A 1 172 ? -26.854 -3.843 41.846 1.00 92.50 172 ALA A N 1
ATOM 1360 C CA . ALA A 1 172 ? -27.753 -3.643 42.981 1.00 92.50 172 ALA A CA 1
ATOM 1361 C C . ALA A 1 172 ? -28.738 -4.816 43.150 1.00 92.50 172 ALA A C 1
ATOM 1363 O O . ALA A 1 172 ? -28.966 -5.286 44.267 1.00 92.50 172 ALA A O 1
ATOM 1364 N N . ALA A 1 173 ? -29.286 -5.330 42.045 1.00 93.81 173 ALA A N 1
ATOM 1365 C CA . ALA A 1 173 ? -30.166 -6.498 42.057 1.00 93.81 173 ALA A CA 1
ATOM 1366 C C . ALA A 1 173 ? -29.436 -7.790 42.474 1.00 93.81 173 ALA A C 1
ATOM 1368 O O . ALA A 1 173 ? -30.003 -8.625 43.171 1.00 93.81 173 ALA A O 1
ATOM 1369 N N . GLN A 1 174 ? -28.176 -7.968 42.073 1.00 95.12 174 GLN A N 1
ATOM 1370 C CA . GLN A 1 174 ? -27.365 -9.110 42.507 1.00 95.12 174 GLN A CA 1
ATOM 1371 C C . GLN A 1 174 ? -27.020 -9.022 43.993 1.00 95.12 174 GLN A C 1
ATOM 1373 O O . GLN A 1 174 ? -27.148 -10.010 44.709 1.00 95.12 174 GLN A O 1
ATOM 1378 N N . LYS A 1 175 ? -26.640 -7.833 44.473 1.00 96.19 175 LYS A N 1
ATOM 1379 C CA . LYS A 1 175 ? -26.310 -7.606 45.882 1.00 96.19 175 LYS A CA 1
ATOM 1380 C C . LYS A 1 175 ? -27.503 -7.871 46.797 1.00 96.19 175 LYS A C 1
ATOM 1382 O O . LYS A 1 175 ? -27.343 -8.520 47.820 1.00 96.19 175 LYS A O 1
ATOM 1387 N N . THR A 1 176 ? -28.683 -7.376 46.432 1.00 96.62 176 THR A N 1
ATOM 1388 C CA . THR A 1 176 ? -29.916 -7.600 47.209 1.00 96.62 176 THR A CA 1
ATOM 1389 C C . THR A 1 176 ? -30.253 -9.085 47.308 1.00 96.62 176 THR A C 1
ATOM 1391 O O . THR A 1 176 ? -30.419 -9.580 48.415 1.00 96.62 176 THR A O 1
ATOM 1394 N N . ARG A 1 177 ? -30.222 -9.820 46.190 1.00 96.50 177 ARG A N 1
ATOM 1395 C CA . ARG A 1 177 ? -30.416 -11.281 46.192 1.00 96.50 177 ARG A CA 1
ATOM 1396 C C . ARG A 1 177 ? -29.384 -12.021 47.042 1.00 96.50 177 ARG A C 1
ATOM 1398 O O . ARG A 1 177 ? -29.749 -12.917 47.789 1.00 96.50 177 ARG A O 1
ATOM 1405 N N . ALA A 1 178 ? -28.109 -11.643 46.947 1.00 96.56 178 ALA A N 1
ATOM 1406 C CA . ALA A 1 178 ? -27.047 -12.276 47.726 1.00 96.56 178 ALA A CA 1
ATOM 1407 C C . ALA A 1 178 ? -27.244 -12.078 49.239 1.00 96.56 178 ALA A C 1
ATOM 1409 O O . ALA A 1 178 ? -27.068 -13.024 49.999 1.00 96.56 178 ALA A O 1
ATOM 1410 N N . LEU A 1 179 ? -27.658 -10.877 49.662 1.00 96.88 179 LEU A N 1
ATOM 1411 C CA . LEU A 1 179 ? -27.983 -10.594 51.064 1.00 96.88 179 LEU A CA 1
ATOM 1412 C C . LEU A 1 179 ? -29.185 -11.420 51.541 1.00 96.88 179 LEU A C 1
ATOM 1414 O O . LEU A 1 179 ? -29.126 -12.025 52.604 1.00 96.88 179 LEU A O 1
ATOM 1418 N N . GLU A 1 180 ? -30.245 -11.512 50.734 1.00 97.00 180 GLU A N 1
ATOM 1419 C CA . GLU A 1 180 ? -31.417 -12.339 51.056 1.00 97.00 180 GLU A CA 1
ATOM 1420 C C . GLU A 1 180 ? -31.052 -13.827 51.200 1.00 97.00 180 GLU A C 1
ATOM 1422 O O . GLU A 1 180 ? -31.533 -14.515 52.103 1.00 97.00 180 GLU A O 1
ATOM 1427 N N . GLU A 1 181 ? -30.188 -14.344 50.325 1.00 96.44 181 GLU A N 1
ATOM 1428 C CA . GLU A 1 181 ? -29.700 -15.723 50.397 1.00 96.44 181 GLU A CA 1
ATOM 1429 C C . GLU A 1 181 ? -28.833 -15.972 51.638 1.00 96.44 181 GLU A C 1
ATOM 1431 O O . GLU A 1 181 ? -28.972 -17.021 52.279 1.00 96.44 181 GLU A O 1
ATOM 1436 N N . GLU A 1 182 ? -27.977 -15.013 51.997 1.00 96.62 182 GLU A N 1
ATOM 1437 C CA . GLU A 1 182 ? -27.149 -15.053 53.204 1.00 96.62 182 GLU A CA 1
ATOM 1438 C C . GLU A 1 182 ? -28.013 -15.052 54.473 1.00 96.62 182 GLU A C 1
ATOM 1440 O O . GLU A 1 182 ? -27.854 -15.933 55.324 1.00 96.62 182 GLU A O 1
ATOM 1445 N N . ASP A 1 183 ? -28.997 -14.153 54.553 1.00 96.31 183 ASP A N 1
ATOM 1446 C CA . ASP A 1 183 ? -29.943 -14.063 55.669 1.00 96.31 183 ASP A CA 1
ATOM 1447 C C . ASP A 1 183 ? -30.742 -15.366 55.832 1.00 96.31 183 ASP A C 1
ATOM 1449 O O . ASP A 1 183 ? -30.884 -15.899 56.938 1.00 96.31 183 ASP A O 1
ATOM 1453 N N . LEU A 1 184 ? -31.222 -15.948 54.727 1.00 95.62 184 LEU A N 1
ATOM 1454 C CA . LEU A 1 184 ? -31.924 -17.234 54.745 1.00 95.62 184 LEU A CA 1
ATOM 1455 C C . LEU A 1 184 ? -31.011 -18.387 55.178 1.00 95.62 184 LEU A C 1
ATOM 1457 O O . LEU A 1 184 ? -31.452 -19.291 55.896 1.00 95.62 184 LEU A O 1
ATOM 1461 N N . ALA A 1 185 ? -29.752 -18.398 54.739 1.00 95.25 185 ALA A N 1
ATOM 1462 C CA . ALA A 1 185 ? -28.782 -19.408 55.145 1.00 95.25 185 ALA A CA 1
ATOM 1463 C C . ALA A 1 185 ? -28.453 -19.302 56.642 1.00 95.25 185 ALA A C 1
ATOM 1465 O O . ALA A 1 185 ? -28.426 -20.330 57.327 1.00 95.25 185 ALA A O 1
ATOM 1466 N N . ALA A 1 186 ? -28.284 -18.083 57.160 1.00 93.88 186 ALA A N 1
ATOM 1467 C CA . ALA A 1 186 ? -28.075 -17.806 58.579 1.00 93.88 186 ALA A CA 1
ATOM 1468 C C . ALA A 1 186 ? -29.295 -18.206 59.428 1.00 93.88 186 ALA A C 1
ATOM 1470 O O . ALA A 1 186 ? -29.154 -18.884 60.446 1.00 93.88 186 ALA A O 1
ATOM 1471 N N . ALA A 1 187 ? -30.512 -17.888 58.981 1.00 92.88 187 ALA A N 1
ATOM 1472 C CA . ALA A 1 187 ? -31.736 -18.292 59.671 1.00 92.88 187 ALA A CA 1
ATOM 1473 C C . ALA A 1 187 ? -31.890 -19.823 59.720 1.00 92.88 187 ALA A C 1
ATOM 1475 O O . ALA A 1 187 ? -32.214 -20.395 60.764 1.00 92.88 187 ALA A O 1
ATOM 1476 N N . ARG A 1 188 ? -31.607 -20.518 58.609 1.00 91.31 188 ARG A N 1
ATOM 1477 C CA . ARG A 1 188 ? -31.632 -21.989 58.558 1.00 91.31 188 ARG A CA 1
ATOM 1478 C C . ARG A 1 188 ? -30.543 -22.612 59.425 1.00 91.31 188 ARG A C 1
ATOM 1480 O O . ARG A 1 188 ? -30.791 -23.659 60.019 1.00 91.31 188 ARG A O 1
ATOM 1487 N N . SER A 1 189 ? -29.346 -22.026 59.478 1.00 90.88 189 SER A N 1
ATOM 1488 C CA . SER A 1 189 ? -28.254 -22.547 60.305 1.00 90.88 189 SER A CA 1
ATOM 1489 C C . SER A 1 189 ? -28.586 -22.420 61.793 1.00 90.88 189 SER A C 1
ATOM 1491 O O . SER A 1 189 ? -28.459 -23.411 62.511 1.00 90.88 189 SER A O 1
ATOM 1493 N N . LEU A 1 190 ? -29.130 -21.277 62.226 1.00 85.94 190 LEU A N 1
ATOM 1494 C CA . LEU A 1 190 ? -29.634 -21.070 63.586 1.00 85.94 190 LEU A CA 1
ATOM 1495 C C . LEU A 1 190 ? -30.780 -22.033 63.921 1.00 85.94 190 LEU A C 1
ATOM 1497 O O . LEU A 1 190 ? -30.744 -22.682 64.962 1.00 85.94 190 LEU A O 1
ATOM 1501 N N . GLY A 1 191 ? -31.750 -22.204 63.017 1.00 86.06 191 GLY A N 1
ATOM 1502 C CA . GLY A 1 191 ? -32.885 -23.113 63.217 1.00 86.06 191 GLY A CA 1
ATOM 1503 C C . GLY A 1 191 ? -32.506 -24.597 63.327 1.00 86.06 191 GLY A C 1
ATOM 1504 O O . GLY A 1 191 ? -33.238 -25.375 63.934 1.00 86.06 191 GLY A O 1
ATOM 1505 N N . ARG A 1 192 ? -31.352 -25.012 62.782 1.00 85.75 192 ARG A N 1
ATOM 1506 C CA . ARG A 1 192 ? -30.819 -26.379 62.959 1.00 85.75 192 ARG A CA 1
ATOM 1507 C C . ARG A 1 192 ? -30.246 -26.613 64.357 1.00 85.75 192 ARG A C 1
ATOM 1509 O O . ARG A 1 192 ? -30.127 -27.766 64.778 1.00 85.75 192 ARG A O 1
ATOM 1516 N N . VAL A 1 193 ? -29.855 -25.558 65.071 1.00 82.81 193 VAL A N 1
ATOM 1517 C CA . VAL A 1 193 ? -29.305 -25.680 66.421 1.00 82.81 193 VAL A CA 1
ATOM 1518 C C . VAL A 1 193 ? -30.457 -25.823 67.411 1.00 82.81 193 VAL A C 1
ATOM 1520 O O . VAL A 1 193 ? -31.155 -24.869 67.736 1.00 82.81 193 VAL A O 1
ATOM 1523 N N . HIS A 1 194 ? -30.660 -27.042 67.908 1.00 77.75 194 HIS A N 1
ATOM 1524 C CA . HIS A 1 194 ? -31.684 -27.300 68.915 1.00 77.75 194 HIS A CA 1
ATOM 1525 C C . HIS A 1 194 ? -31.320 -26.604 70.244 1.00 77.75 194 HIS A C 1
ATOM 1527 O O . HIS A 1 194 ? -30.232 -26.866 70.767 1.00 77.75 194 HIS A O 1
ATOM 1533 N N . PRO A 1 195 ? -32.208 -25.789 70.846 1.00 73.00 195 PRO A N 1
ATOM 1534 C CA . PRO A 1 195 ? -31.887 -24.984 72.030 1.00 73.00 195 PRO A CA 1
ATOM 1535 C C . PRO A 1 195 ? -31.469 -25.825 73.245 1.00 73.00 195 PRO A C 1
ATOM 1537 O O . PRO A 1 195 ? -30.602 -25.413 74.010 1.00 73.00 195 PRO A O 1
ATOM 1540 N N . ALA A 1 196 ? -31.977 -27.057 73.380 1.00 70.81 196 ALA A N 1
ATOM 1541 C CA . ALA A 1 196 ? -31.558 -27.959 74.460 1.00 70.81 196 ALA A CA 1
ATOM 1542 C C . ALA A 1 196 ? -30.085 -28.412 74.379 1.00 70.81 196 ALA A C 1
ATOM 1544 O O . ALA A 1 196 ? -29.563 -28.906 75.372 1.00 70.81 196 ALA A O 1
ATOM 1545 N N . ARG A 1 197 ? -29.382 -28.215 73.248 1.00 67.94 197 ARG A N 1
ATOM 1546 C CA . ARG A 1 197 ? -27.924 -28.443 73.176 1.00 67.94 197 ARG A CA 1
ATOM 1547 C C . ARG A 1 197 ? -27.149 -27.548 74.143 1.00 67.94 197 ARG A C 1
ATOM 1549 O O . ARG A 1 197 ? -26.080 -27.938 74.591 1.00 67.94 197 ARG A O 1
ATOM 1556 N N . PHE A 1 198 ? -27.684 -26.374 74.466 1.00 66.88 198 PHE A N 1
ATOM 1557 C CA . PHE A 1 198 ? -27.069 -25.437 75.406 1.00 66.88 198 PHE A CA 1
ATOM 1558 C C . PHE A 1 198 ? -27.553 -25.630 76.849 1.00 66.88 198 PHE A C 1
ATOM 1560 O O . PHE A 1 198 ? -27.077 -24.940 77.742 1.00 66.88 198 PHE A O 1
ATOM 1567 N N . ALA A 1 199 ? -28.477 -26.567 77.092 1.00 66.75 199 ALA A N 1
ATOM 1568 C CA . ALA A 1 199 ? -29.121 -26.740 78.391 1.00 66.75 199 ALA A CA 1
ATOM 1569 C C . ALA A 1 199 ? -28.395 -27.711 79.343 1.00 66.75 199 ALA A C 1
ATOM 1571 O O . ALA A 1 199 ? -28.787 -27.791 80.502 1.00 66.75 199 ALA A O 1
ATOM 1572 N N . SER A 1 200 ? -27.388 -28.482 78.901 1.00 59.66 200 SER A N 1
ATOM 1573 C CA . SER A 1 200 ? -26.990 -29.687 79.658 1.00 59.66 200 SER A CA 1
ATOM 1574 C C . SER A 1 200 ? -25.493 -29.997 79.779 1.00 59.66 200 SER A C 1
ATOM 1576 O O . SER A 1 200 ? -25.147 -31.157 79.988 1.00 59.66 200 SER A O 1
ATOM 1578 N N . THR A 1 201 ? -24.588 -29.024 79.669 1.00 56.91 201 THR A N 1
ATOM 1579 C CA . THR A 1 201 ? -23.136 -29.312 79.812 1.00 56.91 201 THR A CA 1
ATOM 1580 C C . THR A 1 201 ? -22.372 -28.385 80.744 1.00 56.91 201 THR A C 1
ATOM 1582 O O . THR A 1 201 ? -21.290 -28.743 81.198 1.00 56.91 201 THR A O 1
ATOM 1585 N N . SER A 1 202 ? -22.936 -27.236 81.088 1.00 59.84 202 SER A N 1
ATOM 1586 C CA . SER A 1 202 ? -22.350 -26.307 82.050 1.00 59.84 202 SER A CA 1
ATOM 1587 C C . SER A 1 202 ? -23.130 -26.445 83.353 1.00 59.84 202 SER A C 1
ATOM 1589 O O . SER A 1 202 ? -24.357 -26.471 83.320 1.00 59.84 202 SER A O 1
ATOM 1591 N N . GLY A 1 203 ? -22.466 -26.500 84.509 1.00 63.31 203 GLY A N 1
ATOM 1592 C CA . GLY A 1 203 ? -23.133 -26.530 85.824 1.00 63.31 203 GLY A CA 1
ATOM 1593 C C . GLY A 1 203 ? -23.923 -25.254 86.170 1.00 63.31 203 GLY A C 1
ATOM 1594 O O . GLY A 1 203 ? -24.267 -25.048 87.329 1.00 63.31 203 GLY A O 1
ATOM 1595 N N . TYR A 1 204 ? -24.171 -24.389 85.186 1.00 68.00 204 TYR A N 1
ATOM 1596 C CA . TYR A 1 204 ? -24.749 -23.056 85.285 1.00 68.00 204 TYR A CA 1
ATOM 1597 C C . TYR A 1 204 ? -25.517 -22.722 83.999 1.00 68.00 204 TYR A C 1
ATOM 1599 O O . TYR A 1 204 ? -25.102 -23.110 82.905 1.00 68.00 204 TYR A O 1
ATOM 1607 N N . ASP A 1 205 ? -26.625 -21.998 84.134 1.00 67.25 205 ASP A N 1
ATOM 1608 C CA . ASP A 1 205 ? -27.413 -21.476 83.017 1.00 67.25 205 ASP A CA 1
ATOM 1609 C C . ASP A 1 205 ? -26.644 -20.328 82.335 1.00 67.25 205 ASP A C 1
ATOM 1611 O O . ASP A 1 205 ? -26.374 -19.319 82.984 1.00 67.25 205 ASP A O 1
ATOM 1615 N N . PRO A 1 206 ? -26.284 -20.427 81.045 1.00 66.69 206 PRO A N 1
ATOM 1616 C CA . PRO A 1 206 ? -25.514 -19.390 80.360 1.00 66.69 206 PRO A CA 1
ATOM 1617 C C . PRO A 1 206 ? -26.260 -18.055 80.179 1.00 66.69 206 PRO A C 1
ATOM 1619 O O . PRO A 1 206 ? -25.605 -17.047 79.927 1.00 66.69 206 PRO A O 1
ATOM 1622 N N . LEU A 1 207 ? -27.596 -18.013 80.291 1.00 67.19 207 LEU A N 1
ATOM 1623 C CA . LEU A 1 207 ? -28.374 -16.772 80.147 1.00 67.19 207 LEU A CA 1
ATOM 1624 C C . LEU A 1 207 ? -28.500 -15.996 81.461 1.00 67.19 207 LEU A C 1
ATOM 1626 O O . LEU A 1 207 ? -28.491 -14.767 81.455 1.00 67.19 207 LEU A O 1
ATOM 1630 N N . THR A 1 208 ? -28.616 -16.706 82.582 1.00 72.12 208 THR A N 1
ATOM 1631 C CA . THR A 1 208 ? -28.796 -16.105 83.915 1.00 72.12 208 THR A CA 1
ATOM 1632 C C . THR A 1 208 ? -27.547 -16.200 84.795 1.00 72.12 208 THR A C 1
ATOM 1634 O O . THR A 1 208 ? -27.470 -15.543 85.830 1.00 72.12 208 THR A O 1
ATOM 1637 N N . ASN A 1 209 ? -26.547 -16.976 84.368 1.00 69.44 209 ASN A N 1
ATOM 1638 C CA . ASN A 1 209 ? -25.305 -17.286 85.077 1.00 69.44 209 ASN A CA 1
ATOM 1639 C C . ASN A 1 209 ? -25.522 -17.857 86.494 1.00 69.44 209 ASN A C 1
ATOM 1641 O O . ASN A 1 209 ? -24.716 -17.639 87.398 1.00 69.44 209 ASN A O 1
ATOM 1645 N N . VAL A 1 210 ? -26.630 -18.577 86.705 1.00 73.88 210 VAL A N 1
ATOM 1646 C CA . VAL A 1 210 ? -26.976 -19.222 87.981 1.00 73.88 210 VAL A CA 1
ATOM 1647 C C . VAL A 1 210 ? -26.680 -20.721 87.906 1.00 73.88 210 VAL A C 1
ATOM 1649 O O . VAL A 1 210 ? -26.968 -21.362 86.898 1.00 73.88 210 VAL A O 1
ATOM 1652 N N . GLY A 1 211 ? -26.103 -21.295 88.969 1.00 69.06 211 GLY A N 1
ATOM 1653 C CA . GLY A 1 211 ? -25.793 -22.728 89.055 1.00 69.06 211 GLY A CA 1
ATOM 1654 C C . GLY A 1 211 ? -27.045 -23.614 89.100 1.00 69.06 211 GLY A C 1
ATOM 1655 O O . GLY A 1 211 ? -27.986 -23.312 89.835 1.00 69.06 211 GLY A O 1
ATOM 1656 N N . PHE A 1 212 ? -27.059 -24.729 88.362 1.00 65.81 212 PHE A N 1
ATOM 1657 C CA . PHE A 1 212 ? -28.165 -25.691 88.423 1.00 65.81 212 PHE A CA 1
ATOM 1658 C C . PHE A 1 212 ? -28.108 -26.468 89.747 1.00 65.81 212 PHE A C 1
ATOM 1660 O O . PHE A 1 212 ? -27.181 -27.243 89.983 1.00 65.81 212 PHE A O 1
ATOM 1667 N N . GLN A 1 213 ? -29.094 -26.273 90.627 1.00 59.91 213 GLN A N 1
ATOM 1668 C CA . GLN A 1 213 ? -29.213 -27.061 91.857 1.00 59.91 213 GLN A CA 1
ATOM 1669 C C . GLN A 1 213 ? -29.576 -28.509 91.490 1.00 59.91 213 GLN A C 1
ATOM 1671 O O . GLN A 1 213 ? -30.630 -28.773 90.912 1.00 59.91 213 GLN A O 1
ATOM 1676 N N . GLY A 1 214 ? -28.656 -29.439 91.760 1.00 53.22 214 GLY A N 1
ATOM 1677 C CA . GLY A 1 214 ? -28.783 -30.852 91.407 1.00 53.22 214 GLY A CA 1
ATOM 1678 C C . GLY A 1 214 ? -30.006 -31.532 92.032 1.00 53.22 214 GLY A C 1
ATOM 1679 O O . GLY A 1 214 ? -30.467 -31.166 93.111 1.00 53.22 214 GLY A O 1
ATOM 1680 N N . ARG A 1 215 ? -30.516 -32.553 91.334 1.00 49.03 215 ARG A N 1
ATOM 1681 C CA . ARG A 1 215 ? -31.623 -33.416 91.762 1.00 49.03 215 ARG A CA 1
ATOM 1682 C C . ARG A 1 215 ? -31.236 -34.118 93.068 1.00 49.03 215 ARG A C 1
ATOM 1684 O O . ARG A 1 215 ? -30.351 -34.968 93.060 1.00 49.03 215 ARG A O 1
ATOM 1691 N N . THR A 1 216 ? -31.884 -33.750 94.169 1.00 46.78 216 THR A N 1
ATOM 1692 C CA . THR A 1 216 ? -31.765 -34.447 95.451 1.00 46.78 216 THR A CA 1
ATOM 1693 C C . THR A 1 216 ? -32.330 -35.860 95.300 1.00 46.78 216 THR A C 1
ATOM 1695 O O . THR A 1 216 ? -33.515 -36.042 95.013 1.00 46.78 216 THR A O 1
ATOM 1698 N N . GLY A 1 217 ? -31.452 -36.851 95.426 1.00 37.28 217 GLY A N 1
ATOM 1699 C CA . GLY A 1 217 ? -31.768 -38.267 95.592 1.00 37.28 217 GLY A CA 1
ATOM 1700 C C . GLY A 1 217 ? -31.092 -38.758 96.855 1.00 37.28 217 GLY A C 1
ATOM 1701 O O . GLY A 1 217 ? -29.922 -38.360 97.055 1.00 37.28 217 GLY A O 1
#

Secondary structure (DSSP, 8-state):
--PPP----PPP-TT-SB-TTT-PBPTTSPPPP--PPPPS-S-----TTS--SSB-TTT--BSS-HHHHHHHHHHHHHHHHHHHHHHH--EETTTTEESSHHHHHHHHHHHHHHHHHTTHHHHHSS-HHHHTSHHHHEETTTTEESSHHHHHHHHHHHTHHHHHHHHHHHHHHHHHHHHHHHHHHHHHHHHHS-GGGGSSSSSB-TTT--B------